Protein AF-A0A8I7BG91-F1 (afdb_monomer)

Radius of gyration: 18.69 Å; Cα contacts (8 Å, |Δi|>4): 349; chains: 1; bounding box: 56×49×50 Å

Structure (mmCIF, N/CA/C/O backbone):
data_AF-A0A8I7BG91-F1
#
_entry.id   AF-A0A8I7BG91-F1
#
loop_
_atom_site.group_PDB
_atom_site.id
_atom_site.type_symbol
_atom_site.label_atom_id
_atom_site.label_alt_id
_atom_site.label_comp_id
_atom_site.label_asym_id
_atom_site.label_entity_id
_atom_site.label_seq_id
_atom_site.pdbx_PDB_ins_code
_atom_site.Cartn_x
_atom_site.Cartn_y
_atom_site.Cartn_z
_atom_site.occupancy
_atom_site.B_iso_or_equiv
_atom_site.auth_seq_id
_atom_site.auth_comp_id
_atom_site.auth_asym_id
_atom_site.auth_atom_id
_atom_site.pdbx_PDB_model_num
ATOM 1 N N . MET A 1 1 ? -36.605 -5.701 -9.168 1.00 38.75 1 MET A N 1
ATOM 2 C CA . MET A 1 1 ? -35.149 -5.944 -9.057 1.00 38.75 1 MET A CA 1
ATOM 3 C C . MET A 1 1 ? -34.750 -5.498 -7.659 1.00 38.75 1 MET A C 1
ATOM 5 O O . MET A 1 1 ? -34.921 -4.325 -7.368 1.00 38.75 1 MET A O 1
ATOM 9 N N . VAL A 1 2 ? -34.392 -6.425 -6.766 1.00 32.16 2 VAL A N 1
ATOM 10 C CA . VAL A 1 2 ? -34.140 -6.125 -5.342 1.00 32.16 2 VAL A CA 1
ATOM 11 C C . VAL A 1 2 ? -32.703 -5.625 -5.183 1.00 32.16 2 VAL A C 1
ATOM 13 O O . VAL A 1 2 ? -31.775 -6.255 -5.687 1.00 32.16 2 VAL A O 1
ATOM 16 N N . GLN A 1 3 ? -32.531 -4.480 -4.527 1.00 40.53 3 GLN A N 1
ATOM 17 C CA . GLN A 1 3 ? -31.231 -3.919 -4.170 1.00 40.53 3 GLN A CA 1
ATOM 18 C C . GLN A 1 3 ? -30.783 -4.569 -2.854 1.00 40.53 3 GLN A C 1
ATOM 20 O O . GLN A 1 3 ? -31.359 -4.297 -1.806 1.00 40.53 3 GLN A O 1
ATOM 25 N N . CYS A 1 4 ? -29.802 -5.473 -2.909 1.00 44.78 4 CYS A N 1
ATOM 26 C CA . CYS A 1 4 ? -29.143 -5.987 -1.708 1.00 44.78 4 CYS A CA 1
ATOM 27 C C . CYS A 1 4 ? -27.967 -5.072 -1.364 1.00 44.78 4 CYS A C 1
ATOM 29 O O . CYS A 1 4 ? -27.027 -4.950 -2.151 1.00 44.78 4 CYS A O 1
ATOM 31 N N . GLU A 1 5 ? -28.013 -4.440 -0.196 1.00 52.94 5 GLU A N 1
ATOM 32 C CA . GLU A 1 5 ? -26.863 -3.737 0.366 1.00 52.94 5 GLU A CA 1
ATOM 33 C C . GLU A 1 5 ? -25.793 -4.759 0.770 1.00 52.94 5 GLU A C 1
ATOM 35 O O . GLU A 1 5 ? -26.039 -5.663 1.571 1.00 52.94 5 GLU A O 1
ATOM 40 N N . ALA A 1 6 ? -24.595 -4.644 0.197 1.00 53.66 6 ALA A N 1
ATOM 41 C CA . ALA A 1 6 ? -23.455 -5.439 0.628 1.00 53.66 6 ALA A CA 1
ATOM 42 C C . ALA A 1 6 ? -22.879 -4.822 1.908 1.00 53.66 6 ALA A C 1
ATOM 44 O O . ALA A 1 6 ? -22.398 -3.689 1.894 1.00 53.66 6 ALA A O 1
ATOM 45 N N . LYS A 1 7 ? -22.908 -5.568 3.017 1.00 58.38 7 LYS A N 1
ATOM 46 C CA . LYS A 1 7 ? -22.310 -5.138 4.284 1.00 58.38 7 LYS A CA 1
ATOM 47 C C . LYS A 1 7 ? -20.905 -5.723 4.413 1.00 58.38 7 LYS A C 1
ATOM 49 O O . LYS A 1 7 ? -20.745 -6.941 4.465 1.00 58.38 7 LYS A O 1
ATOM 54 N N . ILE A 1 8 ? -19.890 -4.862 4.472 1.00 63.00 8 ILE A N 1
ATOM 55 C CA . ILE A 1 8 ? -18.530 -5.283 4.824 1.00 63.00 8 ILE A CA 1
ATOM 56 C C . ILE A 1 8 ? -18.483 -5.522 6.335 1.00 63.00 8 ILE A C 1
ATOM 58 O O . ILE A 1 8 ? -18.975 -4.712 7.120 1.00 63.00 8 ILE A O 1
ATOM 62 N N . VAL A 1 9 ? -17.908 -6.653 6.738 1.00 67.50 9 VAL A N 1
ATOM 63 C CA . VAL A 1 9 ? -17.683 -7.005 8.141 1.00 67.50 9 VAL A CA 1
ATOM 64 C C . VAL A 1 9 ? -16.233 -7.440 8.289 1.00 67.50 9 VAL A C 1
ATOM 66 O O . VAL A 1 9 ? -15.717 -8.182 7.454 1.00 67.50 9 VAL A O 1
ATOM 69 N N . ALA A 1 10 ? -15.583 -6.985 9.354 1.00 72.06 10 ALA A N 1
ATOM 70 C CA . ALA A 1 10 ? -14.234 -7.394 9.706 1.00 72.06 10 ALA A CA 1
ATOM 71 C C . ALA A 1 10 ? -14.234 -8.065 11.078 1.00 72.06 10 ALA A C 1
ATOM 73 O O . ALA A 1 10 ? -14.903 -7.610 12.010 1.00 72.06 10 ALA A O 1
ATOM 74 N N . PHE A 1 11 ? -13.456 -9.136 11.193 1.00 79.44 11 PHE A N 1
ATOM 75 C CA . PHE A 1 11 ? -13.230 -9.856 12.438 1.00 79.44 11 PHE A CA 1
ATOM 76 C C . PHE A 1 11 ? -11.733 -9.928 12.694 1.00 79.44 11 PHE A C 1
ATOM 78 O O . PHE A 1 11 ? -10.964 -10.211 11.774 1.00 79.44 11 PHE A O 1
ATOM 85 N N . VAL A 1 12 ? -11.329 -9.706 13.942 1.00 75.06 12 VAL A N 1
ATOM 86 C CA . VAL A 1 12 ? -9.936 -9.869 14.358 1.00 75.06 12 VAL A CA 1
ATOM 87 C C . VAL A 1 12 ? -9.842 -10.927 15.438 1.00 75.06 12 VAL A C 1
ATOM 89 O O . VAL A 1 12 ? -10.625 -10.940 16.389 1.00 75.06 12 VAL A O 1
ATOM 92 N N . PHE A 1 13 ? -8.878 -11.825 15.276 1.00 78.31 13 PHE A N 1
ATOM 93 C CA . PHE A 1 13 ? -8.542 -12.823 16.273 1.00 78.31 13 PHE A CA 1
ATOM 94 C C . PHE A 1 13 ? -7.547 -12.239 17.275 1.00 78.31 13 PHE A C 1
ATOM 96 O O . PHE A 1 13 ? -6.489 -11.740 16.896 1.00 78.31 13 PHE A O 1
ATOM 103 N N . SER A 1 14 ? -7.878 -12.313 18.561 1.00 77.88 14 SER A N 1
ATOM 104 C CA . SER A 1 14 ? -6.980 -11.922 19.641 1.00 77.88 14 SER A CA 1
ATOM 105 C C . SER A 1 14 ? -6.334 -13.158 20.247 1.00 77.88 14 SER A C 1
ATOM 107 O O . SER A 1 14 ? -7.022 -14.031 20.771 1.00 77.88 14 SER A O 1
ATOM 109 N N . THR A 1 15 ? -5.005 -13.207 20.219 1.00 77.38 15 THR A N 1
ATOM 110 C CA . THR A 1 15 ? -4.219 -14.282 20.838 1.00 77.38 15 THR A CA 1
ATOM 111 C C . THR A 1 15 ? -4.270 -14.233 22.364 1.00 77.38 15 THR A C 1
ATOM 113 O O . THR A 1 15 ? -4.304 -15.283 22.994 1.00 77.38 15 THR A O 1
ATOM 116 N N . SER A 1 16 ? -4.342 -13.039 22.965 1.00 81.62 16 SER A N 1
ATOM 117 C CA . SER A 1 16 ? -4.426 -12.876 24.423 1.00 81.62 16 SER A CA 1
ATOM 118 C C . SER A 1 16 ? -5.755 -13.355 25.005 1.00 81.62 16 SER A C 1
ATOM 120 O O . SER A 1 16 ? -5.772 -13.895 26.106 1.00 81.62 16 SER A O 1
ATOM 122 N N . THR A 1 17 ? -6.863 -13.184 24.276 1.00 86.44 17 THR A N 1
ATOM 123 C CA . THR A 1 17 ? -8.190 -13.640 24.724 1.00 86.44 17 THR A CA 1
ATOM 124 C C . THR A 1 17 ? -8.639 -14.944 24.066 1.00 86.44 17 THR A C 1
ATOM 126 O O . THR A 1 17 ? -9.667 -15.486 24.454 1.00 86.44 17 THR A O 1
ATOM 129 N N . GLY A 1 18 ? -7.921 -15.436 23.051 1.00 88.00 18 GLY A N 1
ATOM 130 C CA . GLY A 1 18 ? -8.280 -16.631 22.278 1.00 88.00 18 GLY A CA 1
ATOM 131 C C . GLY A 1 18 ? -9.596 -16.511 21.499 1.00 88.00 18 GLY A C 1
ATOM 132 O O . GLY A 1 18 ? -10.228 -17.521 21.202 1.00 88.00 18 GLY A O 1
ATOM 133 N N . GLN A 1 19 ? -10.053 -15.291 21.204 1.00 88.31 19 GLN A N 1
ATOM 134 C CA . GLN A 1 19 ? -11.400 -15.036 20.682 1.00 88.31 19 GLN A CA 1
ATOM 135 C C . GLN A 1 19 ? -11.382 -14.150 19.439 1.00 88.31 19 GLN A C 1
ATOM 137 O O . GLN A 1 19 ? -10.566 -13.233 19.314 1.00 88.31 19 GLN A O 1
ATOM 142 N N . TRP A 1 20 ? -12.344 -14.401 18.550 1.00 85.19 20 TRP A N 1
ATOM 143 C CA . TRP A 1 20 ? -12.692 -13.499 17.458 1.00 85.19 20 TRP A CA 1
ATOM 144 C C . TRP A 1 20 ? -13.540 -12.348 17.987 1.00 85.19 20 TRP A C 1
ATOM 146 O O . TRP A 1 20 ? -14.516 -12.565 18.704 1.00 85.19 20 TRP A O 1
ATOM 156 N N . ARG A 1 21 ? -13.194 -11.122 17.604 1.00 81.38 21 ARG A N 1
ATOM 157 C CA . ARG A 1 21 ? -13.986 -9.925 17.889 1.00 81.38 21 ARG A CA 1
ATOM 158 C C . ARG A 1 21 ? -14.419 -9.290 16.579 1.00 81.38 21 ARG A C 1
ATOM 160 O O . ARG A 1 21 ? -13.599 -9.101 15.681 1.00 81.38 21 ARG A O 1
ATOM 167 N N . ALA A 1 22 ? -15.707 -8.978 16.471 1.00 78.62 22 ALA A N 1
ATOM 168 C CA . ALA A 1 22 ? -16.221 -8.181 15.367 1.00 78.62 22 ALA A CA 1
ATOM 169 C C . ALA A 1 22 ? -15.771 -6.728 15.546 1.00 78.62 22 ALA A C 1
ATOM 171 O O . ALA A 1 22 ? -15.879 -6.181 16.645 1.00 78.62 22 ALA A O 1
ATOM 172 N N . ILE A 1 23 ? -15.290 -6.101 14.474 1.00 68.94 23 ILE A N 1
ATOM 173 C CA . ILE A 1 23 ? -15.019 -4.664 14.485 1.00 68.94 23 ILE A CA 1
ATOM 174 C C . ILE A 1 23 ? -16.358 -3.931 14.281 1.00 68.94 23 ILE A C 1
ATOM 176 O O . ILE A 1 23 ? -17.104 -4.297 13.362 1.00 68.94 23 ILE A O 1
ATOM 180 N N . PRO A 1 24 ? -16.705 -2.942 15.133 1.00 62.72 24 PRO A N 1
ATOM 181 C CA . PRO A 1 24 ? -18.014 -2.293 15.122 1.00 62.72 24 PRO A CA 1
ATOM 182 C C . PRO A 1 24 ? -18.423 -1.794 13.738 1.00 62.72 24 PRO A C 1
ATOM 184 O O . PRO A 1 24 ? -17.647 -1.156 13.030 1.00 62.72 24 PRO A O 1
ATOM 187 N N . SER A 1 25 ? -19.671 -2.084 13.352 1.00 56.09 25 SER A N 1
ATOM 188 C CA . SER A 1 25 ? -20.124 -1.858 11.977 1.00 56.09 25 SER A CA 1
ATOM 189 C C . SER A 1 25 ? -20.634 -0.446 11.674 1.00 56.09 25 SER A C 1
ATOM 191 O O . SER A 1 25 ? -20.840 -0.129 10.505 1.00 56.09 25 SER A O 1
ATOM 193 N N . GLN A 1 26 ? -20.863 0.379 12.705 1.00 54.12 26 GLN A N 1
ATOM 194 C CA . GLN A 1 26 ? -21.547 1.671 12.569 1.00 54.12 26 GLN A CA 1
ATOM 195 C C . GLN A 1 26 ? -20.830 2.645 11.620 1.00 54.12 26 GLN A C 1
ATOM 197 O O . GLN A 1 26 ? -21.496 3.469 11.015 1.00 54.12 26 GLN A O 1
ATOM 202 N N . GLY A 1 27 ? -19.510 2.525 11.448 1.00 61.22 27 GLY A N 1
ATOM 203 C CA . GLY A 1 27 ? -18.731 3.435 10.609 1.00 61.22 27 GLY A CA 1
ATOM 204 C C . GLY A 1 27 ? -18.558 3.010 9.151 1.00 61.22 27 GLY A C 1
ATOM 205 O O . GLY A 1 27 ? -18.037 3.800 8.384 1.00 61.22 27 GLY A O 1
ATOM 206 N N . TRP A 1 28 ? -18.945 1.799 8.724 1.00 63.50 28 TRP A N 1
ATOM 207 C CA . TRP A 1 28 ? -18.600 1.328 7.368 1.00 63.50 28 TRP A CA 1
ATOM 208 C C . TRP A 1 28 ? -19.314 2.083 6.254 1.00 63.50 28 TRP A C 1
ATOM 210 O O . TRP A 1 28 ? -18.699 2.349 5.228 1.00 63.50 28 TRP A O 1
ATOM 220 N N . ALA A 1 29 ? -20.592 2.415 6.443 1.00 62.56 29 ALA A N 1
ATOM 221 C CA . ALA A 1 29 ? -21.340 3.185 5.454 1.00 62.56 29 ALA A CA 1
ATOM 222 C C . ALA A 1 29 ? -20.726 4.581 5.287 1.00 62.56 29 ALA A C 1
ATOM 224 O O . ALA A 1 29 ? -20.473 4.993 4.162 1.00 62.56 29 ALA A O 1
ATOM 225 N N . ASP A 1 30 ? -20.382 5.245 6.393 1.00 66.12 30 ASP A N 1
ATOM 226 C CA . ASP A 1 30 ? -19.739 6.564 6.387 1.00 66.12 30 ASP A CA 1
ATOM 227 C C . ASP A 1 30 ? -18.306 6.507 5.835 1.00 66.12 30 ASP A C 1
ATOM 229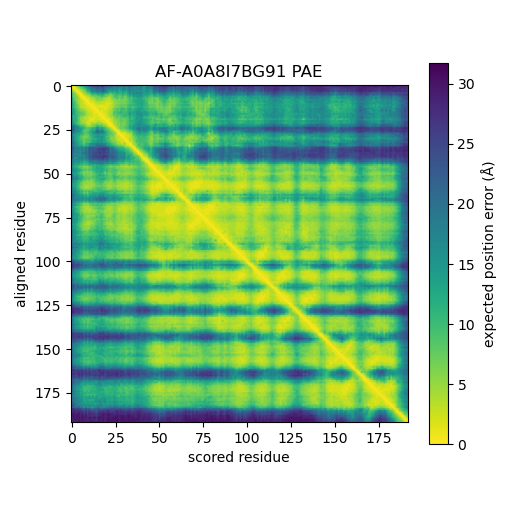 O O . ASP A 1 30 ? -17.897 7.344 5.033 1.00 66.12 30 ASP A O 1
ATOM 233 N N . LEU A 1 31 ? -17.547 5.474 6.208 1.00 67.88 31 LEU A N 1
ATOM 234 C CA . LEU A 1 31 ? -16.166 5.247 5.776 1.00 67.88 31 LEU A CA 1
ATOM 235 C C . LEU A 1 31 ? -16.094 4.929 4.274 1.00 67.88 31 LEU A C 1
ATOM 237 O O . LEU A 1 31 ? -15.129 5.298 3.604 1.00 67.88 31 LEU A O 1
ATOM 241 N N . LEU A 1 32 ? -17.139 4.299 3.730 1.00 68.75 32 LEU A N 1
ATOM 242 C CA . LEU A 1 32 ? -17.266 3.977 2.309 1.00 68.75 32 LEU A CA 1
ATOM 243 C C . LEU A 1 32 ? -18.114 4.985 1.521 1.00 68.75 32 LEU A C 1
ATOM 245 O O . LEU A 1 32 ? -18.157 4.881 0.298 1.00 68.75 32 LEU A O 1
ATOM 249 N N . ALA A 1 33 ? -18.731 5.981 2.167 1.00 63.81 33 ALA A N 1
ATOM 250 C CA . ALA A 1 33 ? -19.602 6.973 1.521 1.00 63.81 33 ALA A CA 1
ATOM 251 C C . ALA A 1 33 ? -18.888 7.766 0.413 1.00 63.81 33 ALA A C 1
ATOM 253 O O . ALA A 1 33 ? -19.523 8.320 -0.481 1.00 63.81 33 ALA A O 1
ATOM 254 N N . GLY A 1 34 ? -17.554 7.808 0.461 1.00 60.00 34 GLY A N 1
ATOM 255 C CA . GLY A 1 34 ? -16.711 8.441 -0.543 1.00 60.00 34 GLY A CA 1
ATOM 256 C C . GLY A 1 34 ? -16.198 7.523 -1.654 1.00 60.00 34 GLY A C 1
ATOM 257 O O . GLY A 1 34 ? -15.477 8.037 -2.510 1.00 60.00 34 GLY A O 1
ATOM 258 N N . PHE A 1 35 ? -16.502 6.221 -1.636 1.00 62.69 35 PHE A N 1
ATOM 259 C CA . PHE A 1 35 ? -16.218 5.334 -2.763 1.00 62.69 35 PHE A CA 1
ATOM 260 C C . PHE A 1 35 ? -17.303 5.529 -3.820 1.00 62.69 35 PHE A C 1
ATOM 262 O O . PHE A 1 35 ? -18.492 5.506 -3.507 1.00 62.69 35 PHE A O 1
ATOM 269 N N . VAL A 1 36 ? -16.913 5.776 -5.073 1.00 54.59 36 VAL A N 1
ATOM 270 C CA . VAL A 1 36 ? -17.861 6.127 -6.142 1.00 54.59 36 VAL A CA 1
ATOM 271 C C . VAL A 1 36 ? -18.770 4.939 -6.457 1.00 54.59 36 VAL A C 1
ATOM 273 O O . VAL A 1 36 ? -18.407 4.055 -7.228 1.00 54.59 36 VAL A O 1
ATOM 276 N N . ALA A 1 37 ? -19.954 4.941 -5.844 1.00 49.62 37 ALA A N 1
ATOM 277 C CA . ALA A 1 37 ? -21.276 5.200 -6.415 1.00 49.62 37 ALA A CA 1
ATOM 278 C C . ALA A 1 37 ? -21.653 4.704 -7.815 1.00 49.62 37 ALA A C 1
ATOM 280 O O . ALA A 1 37 ? -22.797 4.906 -8.215 1.00 49.62 37 ALA A O 1
ATOM 281 N N . SER A 1 38 ? -20.745 4.190 -8.6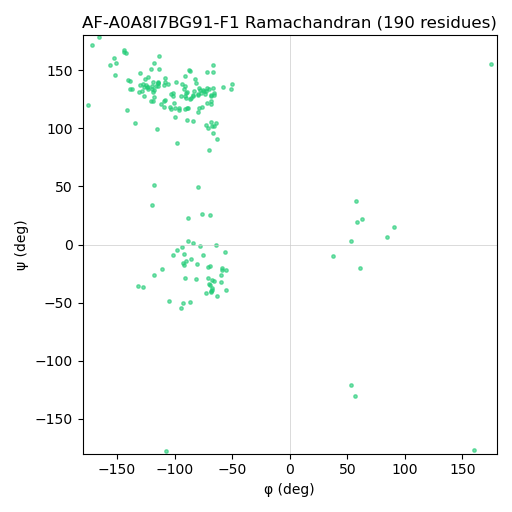35 1.00 46.38 38 SER A N 1
ATOM 282 C CA . SER A 1 38 ? -21.059 3.990 -10.040 1.00 46.38 38 SER A CA 1
ATOM 283 C C . SER A 1 38 ? -22.004 2.804 -10.178 1.00 46.38 38 SER A C 1
ATOM 285 O O . SER A 1 38 ? -21.733 1.711 -9.687 1.00 46.38 38 SER A O 1
ATOM 287 N N . SER A 1 39 ? -23.103 2.991 -10.903 1.00 44.59 39 SER A N 1
ATOM 288 C CA . SER A 1 39 ? -24.106 1.966 -11.229 1.00 44.59 39 SER A CA 1
ATOM 289 C C . SER A 1 39 ? -23.535 0.716 -11.935 1.00 44.59 39 SER A C 1
ATOM 291 O O . SER A 1 39 ? -24.239 -0.284 -12.103 1.00 44.59 39 SER A O 1
ATOM 293 N N . THR A 1 40 ? -22.245 0.733 -12.29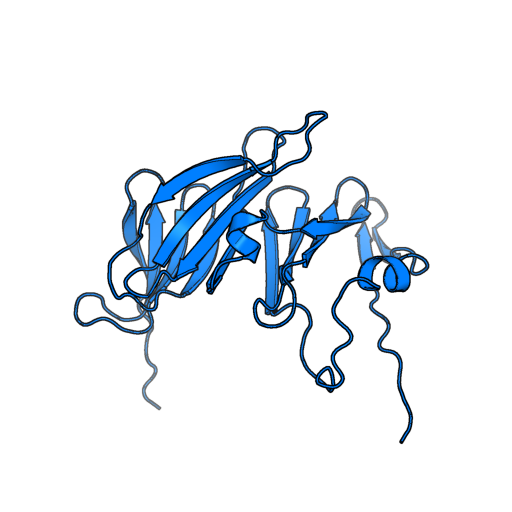4 1.00 47.28 40 THR A N 1
ATOM 294 C CA . THR A 1 40 ? -21.416 -0.410 -12.711 1.00 47.28 40 THR A CA 1
ATOM 295 C C . THR A 1 40 ? -20.911 -1.306 -11.571 1.00 47.28 40 THR A C 1
ATOM 297 O O . THR A 1 40 ? -20.291 -2.329 -11.853 1.00 47.28 40 THR A O 1
ATOM 300 N N . TRP A 1 41 ? -21.214 -1.011 -10.301 1.00 52.28 41 TRP A N 1
ATOM 301 C CA . TRP A 1 41 ? -20.794 -1.794 -9.125 1.00 52.28 41 TRP A CA 1
ATOM 302 C C . TRP A 1 41 ? -21.340 -3.220 -9.026 1.00 52.28 41 TRP A C 1
ATOM 304 O O . TRP A 1 41 ? -21.016 -3.936 -8.078 1.00 52.28 41 TRP A O 1
ATOM 314 N N . ARG A 1 42 ? -22.158 -3.666 -9.985 1.00 47.62 42 ARG A N 1
ATOM 315 C CA . ARG A 1 42 ? -22.728 -5.017 -9.990 1.00 47.62 42 ARG A CA 1
ATOM 316 C C . ARG A 1 42 ? -21.620 -6.072 -10.109 1.00 47.62 42 ARG A C 1
ATOM 318 O O . ARG A 1 42 ? -21.246 -6.475 -11.205 1.00 47.62 42 ARG A O 1
ATOM 325 N N . GLY A 1 43 ? -21.116 -6.526 -8.962 1.00 50.81 43 GLY A N 1
ATOM 326 C CA . GLY A 1 43 ? -20.290 -7.725 -8.821 1.00 50.81 43 GLY A CA 1
ATOM 327 C C . GLY A 1 43 ? -18.773 -7.550 -8.936 1.00 50.81 43 GLY A C 1
ATOM 328 O O . GLY A 1 43 ? -18.088 -8.555 -9.107 1.00 50.81 43 GLY A O 1
ATOM 329 N N . ARG A 1 44 ? -18.214 -6.332 -8.851 1.00 57.34 44 ARG A N 1
ATOM 330 C CA . ARG A 1 44 ? -16.748 -6.122 -8.899 1.00 57.34 44 ARG A CA 1
ATOM 331 C C . ARG A 1 44 ? -16.162 -5.788 -7.526 1.00 57.34 44 ARG A C 1
ATOM 333 O O . ARG A 1 44 ? -16.736 -5.006 -6.777 1.00 57.34 44 ARG A O 1
ATOM 340 N N . ALA A 1 45 ? -15.007 -6.380 -7.210 1.00 64.44 45 ALA A N 1
ATOM 341 C CA . ALA A 1 45 ? -14.312 -6.168 -5.942 1.00 64.44 45 ALA A CA 1
ATOM 342 C C . ALA A 1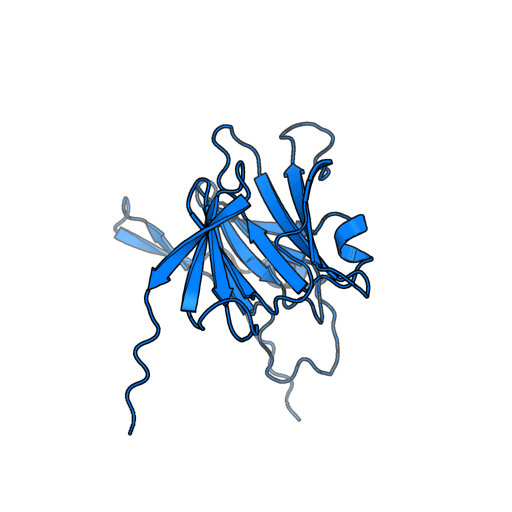 45 ? -13.755 -4.734 -5.839 1.00 64.44 45 ALA A C 1
ATOM 344 O O . ALA A 1 45 ? -13.033 -4.284 -6.732 1.00 64.44 45 ALA A O 1
ATOM 345 N N . LEU A 1 46 ? -14.071 -4.043 -4.733 1.00 70.88 46 LEU A N 1
ATOM 346 C CA . LEU A 1 46 ? -13.567 -2.696 -4.401 1.00 70.88 46 LEU A CA 1
ATOM 347 C C . LEU A 1 46 ? -12.037 -2.654 -4.301 1.00 70.88 46 LEU A C 1
ATOM 349 O O . LEU A 1 46 ? -11.401 -1.658 -4.640 1.00 70.88 46 LEU A O 1
ATOM 353 N N . PHE A 1 47 ? -11.461 -3.771 -3.866 1.00 78.00 47 PHE A N 1
ATOM 354 C CA . PHE A 1 47 ? -10.037 -3.934 -3.645 1.00 78.00 47 PHE A CA 1
ATOM 355 C C . PHE A 1 47 ? -9.550 -5.162 -4.409 1.00 78.00 47 PHE A C 1
ATOM 357 O O . PHE A 1 47 ? -10.203 -6.206 -4.378 1.00 78.00 47 PHE A O 1
ATOM 364 N N . TYR A 1 48 ? -8.414 -5.050 -5.099 1.00 77.56 48 TYR A N 1
ATOM 365 C CA . TYR A 1 48 ? -7.857 -6.168 -5.878 1.00 77.56 48 TYR A CA 1
ATOM 366 C C . TYR A 1 48 ? -6.895 -7.042 -5.066 1.00 77.56 48 TYR A C 1
ATOM 368 O O . TYR A 1 48 ? -6.541 -8.141 -5.488 1.00 77.56 48 TYR A O 1
ATOM 376 N N . GLY A 1 49 ? -6.446 -6.556 -3.909 1.00 80.31 49 GLY A N 1
ATOM 377 C CA . GLY A 1 49 ? -5.465 -7.242 -3.086 1.00 80.31 49 GLY A CA 1
ATOM 378 C C . GLY A 1 49 ? -5.284 -6.579 -1.730 1.00 80.31 49 GLY A C 1
ATOM 379 O O . GLY A 1 49 ? -5.799 -5.490 -1.472 1.00 80.31 49 GLY A O 1
ATOM 380 N N . ARG A 1 50 ? -4.536 -7.255 -0.860 1.00 86.44 50 ARG A N 1
ATOM 381 C CA . ARG A 1 50 ? -4.180 -6.775 0.475 1.00 86.44 50 ARG A CA 1
ATOM 382 C C . ARG A 1 50 ? -2.672 -6.853 0.653 1.00 86.44 50 ARG A C 1
ATOM 384 O O . ARG A 1 50 ? -2.068 -7.859 0.290 1.00 86.44 50 ARG A O 1
ATOM 391 N N . GLN A 1 51 ? -2.094 -5.826 1.255 1.00 86.88 51 GLN A N 1
ATOM 392 C CA . GLN A 1 51 ? -0.699 -5.790 1.677 1.00 86.88 51 GLN A CA 1
ATOM 393 C C . GLN A 1 51 ? -0.628 -5.567 3.188 1.00 86.88 51 GLN A C 1
ATOM 395 O O . GLN A 1 51 ? -1.531 -4.973 3.777 1.00 86.88 51 GLN A O 1
ATOM 400 N N . CYS A 1 52 ? 0.422 -6.081 3.816 1.00 85.00 52 CYS A N 1
ATOM 401 C CA . CYS A 1 52 ? 0.694 -5.897 5.236 1.00 85.00 52 CYS A CA 1
ATOM 402 C C . CYS A 1 52 ? 2.113 -5.365 5.395 1.00 85.00 52 CYS A C 1
ATOM 404 O O . CYS A 1 52 ? 3.048 -5.947 4.849 1.00 85.00 52 CYS A O 1
ATOM 406 N N . THR A 1 53 ? 2.258 -4.264 6.124 1.00 82.62 53 THR A N 1
ATOM 407 C CA . THR A 1 53 ? 3.564 -3.666 6.425 1.00 82.62 53 THR A CA 1
ATOM 408 C C . THR A 1 53 ? 3.541 -3.165 7.861 1.00 82.62 53 THR A C 1
ATOM 410 O O . THR A 1 53 ? 2.757 -2.264 8.179 1.00 82.62 53 THR A O 1
ATOM 413 N N . GLY A 1 54 ? 4.381 -3.750 8.718 1.00 82.56 54 GLY A N 1
ATOM 414 C CA . GLY A 1 54 ? 4.335 -3.505 10.162 1.00 82.56 54 GLY A CA 1
ATOM 415 C C . GLY A 1 54 ? 2.954 -3.826 10.742 1.00 82.56 54 GLY A C 1
ATOM 416 O O . GLY A 1 54 ? 2.373 -4.864 10.427 1.00 82.56 54 GLY A O 1
ATOM 417 N N . ASP A 1 55 ? 2.406 -2.897 11.522 1.00 83.69 55 ASP A N 1
ATOM 418 C CA . ASP A 1 55 ? 1.114 -3.037 12.211 1.00 83.69 55 ASP A CA 1
ATOM 419 C C . ASP A 1 55 ? -0.098 -2.576 11.385 1.00 83.69 55 ASP A C 1
ATOM 421 O O . ASP A 1 55 ? -1.141 -2.202 11.924 1.00 83.69 55 ASP A O 1
ATOM 425 N N . TYR A 1 56 ? 0.034 -2.544 10.059 1.00 86.19 56 TYR A N 1
ATOM 426 C CA . TYR A 1 56 ? -1.017 -2.044 9.182 1.00 86.19 56 TYR A CA 1
ATOM 427 C C . TYR A 1 56 ? -1.348 -3.033 8.069 1.00 86.19 56 TYR A C 1
ATOM 429 O O . TYR A 1 56 ? -0.464 -3.506 7.345 1.00 86.19 56 TYR A O 1
ATOM 437 N N . PHE A 1 57 ? -2.645 -3.282 7.878 1.00 88.12 57 PHE A N 1
ATOM 438 C CA . PHE A 1 57 ? -3.170 -3.928 6.676 1.00 88.12 57 PHE A CA 1
ATOM 439 C C . PHE A 1 57 ? -3.762 -2.887 5.738 1.00 88.12 57 PHE A C 1
ATOM 441 O O . PHE A 1 57 ? -4.603 -2.091 6.142 1.00 88.12 57 PHE A O 1
ATOM 448 N N . TYR A 1 58 ? -3.376 -2.949 4.470 1.00 88.00 58 TYR A N 1
ATOM 449 C CA . TYR A 1 58 ? -3.857 -2.058 3.427 1.00 88.00 58 TYR A CA 1
ATOM 450 C C . TYR A 1 58 ? -4.566 -2.870 2.358 1.00 88.00 58 TYR A C 1
ATOM 452 O O . TYR A 1 58 ? -3.976 -3.770 1.755 1.00 88.00 58 TYR A O 1
ATOM 460 N N . TRP A 1 59 ? -5.818 -2.538 2.085 1.00 87.44 59 TRP A N 1
ATOM 461 C CA . TRP A 1 59 ? -6.536 -3.061 0.934 1.00 87.44 59 TRP A CA 1
ATOM 462 C C . TRP A 1 59 ? -6.334 -2.106 -0.235 1.00 87.44 59 TRP A C 1
ATOM 464 O O . TRP A 1 59 ? -6.702 -0.931 -0.178 1.00 87.44 59 TRP A O 1
ATOM 474 N N . MET A 1 60 ? -5.690 -2.622 -1.280 1.00 84.62 60 MET A N 1
ATOM 475 C CA . MET A 1 60 ? -5.287 -1.836 -2.437 1.00 84.62 60 MET A CA 1
ATOM 476 C C . MET A 1 60 ? -6.499 -1.510 -3.302 1.00 84.62 60 MET A C 1
ATOM 478 O O . MET A 1 60 ? -7.280 -2.419 -3.612 1.00 84.62 60 MET A O 1
ATOM 482 N N . PRO A 1 61 ? -6.658 -0.242 -3.711 1.00 77.94 61 PRO A N 1
ATOM 483 C CA . PRO A 1 61 ? -7.845 0.183 -4.412 1.00 77.94 61 PRO A CA 1
ATOM 484 C C . PRO A 1 61 ? -7.831 -0.388 -5.815 1.00 77.94 61 PRO A C 1
ATOM 486 O O . PRO A 1 61 ? -6.777 -0.530 -6.438 1.00 77.94 61 PRO A O 1
ATOM 489 N N . ASN A 1 62 ? -9.009 -0.670 -6.352 1.00 74.44 62 ASN A N 1
ATOM 490 C CA . ASN A 1 62 ? -9.110 -0.886 -7.779 1.00 74.44 62 ASN A CA 1
ATOM 491 C C . ASN A 1 62 ? -8.925 0.456 -8.509 1.00 74.44 62 ASN A C 1
ATOM 493 O O . ASN A 1 62 ? -9.852 1.262 -8.587 1.00 74.44 62 ASN A O 1
ATOM 497 N N . ILE A 1 63 ? -7.712 0.666 -9.033 1.00 68.75 63 ILE A N 1
ATOM 498 C CA . ILE A 1 63 ? -7.208 1.935 -9.590 1.00 68.75 63 ILE A CA 1
ATOM 499 C C . ILE A 1 63 ? -8.113 2.506 -10.703 1.00 68.75 63 ILE A C 1
ATOM 501 O O . ILE A 1 63 ? -8.106 3.706 -10.956 1.00 68.75 63 ILE A O 1
ATOM 505 N N . GLN A 1 64 ? -8.935 1.666 -11.341 1.00 64.38 64 GLN A N 1
ATOM 506 C CA . GLN A 1 64 ? -9.902 2.080 -12.365 1.00 64.38 64 GLN A CA 1
ATOM 507 C C . GLN A 1 64 ? -11.103 2.875 -11.824 1.00 64.38 64 GLN A C 1
ATOM 509 O O . GLN A 1 64 ? -11.790 3.517 -12.614 1.00 64.38 64 GLN A O 1
ATOM 514 N N . TYR A 1 65 ? -11.397 2.800 -10.523 1.00 62.44 65 TYR A N 1
ATOM 515 C CA . TYR A 1 65 ? -12.659 3.304 -9.960 1.00 62.44 65 TYR A CA 1
ATOM 516 C C . TYR A 1 65 ? -12.456 4.255 -8.784 1.00 62.44 65 TYR A C 1
ATOM 518 O O . TYR A 1 65 ? -13.213 5.212 -8.643 1.00 62.44 65 TYR A O 1
ATOM 526 N N . ASP A 1 66 ? -11.457 3.995 -7.941 1.00 67.62 66 ASP A N 1
ATOM 527 C CA . ASP A 1 66 ? -11.142 4.848 -6.802 1.00 67.62 66 ASP A CA 1
ATOM 528 C C . ASP A 1 66 ? -9.647 4.775 -6.471 1.00 67.62 66 ASP A C 1
ATOM 530 O O . ASP A 1 66 ? -8.960 3.808 -6.791 1.00 67.62 66 ASP A O 1
ATOM 534 N N . MET A 1 67 ? -9.139 5.811 -5.817 1.00 77.44 67 MET A N 1
ATOM 535 C CA . MET A 1 67 ? -7.754 5.944 -5.367 1.00 77.44 67 MET A CA 1
ATOM 536 C C . MET A 1 67 ? -7.699 6.100 -3.841 1.00 77.44 67 MET A C 1
ATOM 538 O O . MET A 1 67 ? -6.852 6.812 -3.292 1.00 77.44 67 MET A O 1
ATOM 542 N N . LYS A 1 68 ? -8.635 5.429 -3.164 1.00 81.62 68 LYS A N 1
ATOM 543 C CA . LYS A 1 68 ? -8.773 5.352 -1.709 1.00 81.62 68 LYS A CA 1
ATOM 544 C C . LYS A 1 68 ? -8.466 3.945 -1.219 1.00 81.62 68 LYS A C 1
ATOM 546 O O . LYS A 1 68 ? -9.119 2.980 -1.601 1.00 81.62 68 LYS A O 1
ATOM 551 N N . MET A 1 69 ? -7.479 3.829 -0.347 1.00 85.00 69 MET A N 1
ATOM 552 C CA . MET A 1 69 ? -7.119 2.588 0.330 1.00 85.00 69 MET A CA 1
ATOM 553 C C . MET A 1 69 ? -7.871 2.471 1.645 1.00 85.00 69 MET A C 1
ATOM 555 O O . MET A 1 69 ? -7.919 3.427 2.420 1.00 85.00 69 MET A O 1
ATOM 559 N N . LEU A 1 70 ? -8.387 1.280 1.929 1.00 85.75 70 LEU A N 1
ATOM 560 C CA . LEU A 1 70 ? -8.822 0.936 3.277 1.00 85.75 70 LEU A CA 1
ATOM 561 C C . LEU A 1 70 ? -7.604 0.479 4.080 1.00 85.75 70 LEU A C 1
ATOM 563 O O . LEU A 1 70 ? -6.830 -0.355 3.607 1.00 85.75 70 LEU A O 1
ATOM 567 N N . VAL A 1 71 ? -7.448 1.016 5.285 1.00 87.00 71 VAL A N 1
ATOM 568 C CA . VAL A 1 71 ? -6.337 0.709 6.187 1.00 87.00 71 VAL A CA 1
ATOM 569 C C . VAL A 1 71 ? -6.888 0.213 7.513 1.00 87.00 71 VAL A C 1
ATOM 571 O O . VAL A 1 71 ? -7.796 0.829 8.060 1.00 87.00 71 VAL A O 1
ATOM 574 N N . LEU A 1 72 ? -6.333 -0.878 8.031 1.00 85.81 72 LEU A N 1
ATOM 575 C CA . LEU A 1 72 ? -6.541 -1.344 9.400 1.00 85.81 72 LEU A CA 1
ATOM 576 C C . LEU A 1 72 ? -5.253 -1.130 10.184 1.00 85.81 72 LEU A C 1
ATOM 578 O O . LEU A 1 72 ? -4.237 -1.737 9.848 1.00 85.81 72 LEU A O 1
ATOM 582 N N . ASP A 1 73 ? -5.325 -0.307 11.222 1.00 85.19 73 ASP A N 1
ATOM 583 C CA . ASP A 1 73 ? -4.315 -0.225 12.276 1.00 85.19 73 ASP A CA 1
ATOM 584 C C . ASP A 1 73 ? -4.554 -1.385 13.249 1.00 85.19 73 ASP A C 1
ATOM 586 O O . ASP A 1 73 ? -5.598 -1.450 13.903 1.00 85.19 73 ASP A O 1
ATOM 590 N N . THR A 1 74 ? -3.617 -2.330 13.333 1.00 82.25 74 THR A N 1
ATOM 591 C CA . THR A 1 74 ? -3.762 -3.510 14.195 1.00 82.25 74 THR A CA 1
ATOM 592 C C . THR A 1 74 ? -3.424 -3.241 15.654 1.00 82.25 74 THR A C 1
ATOM 594 O O . THR A 1 74 ? -3.816 -4.034 16.507 1.00 82.25 74 THR A O 1
ATOM 597 N N . LEU A 1 75 ? -2.725 -2.143 15.966 1.00 82.38 75 LEU A N 1
ATOM 598 C CA . LEU A 1 75 ? -2.471 -1.738 17.351 1.00 82.38 75 LEU A CA 1
ATOM 599 C C . LEU A 1 75 ? -3.749 -1.187 17.979 1.00 82.38 75 LEU A C 1
ATOM 601 O O . LEU A 1 75 ? -4.068 -1.505 19.124 1.00 82.38 75 LEU A O 1
ATOM 605 N N . ARG A 1 76 ? -4.493 -0.380 17.216 1.00 81.62 76 ARG A N 1
ATOM 606 C CA . ARG A 1 76 ? -5.752 0.237 17.659 1.00 81.62 76 ARG A CA 1
ATOM 607 C C . ARG A 1 76 ? -6.990 -0.587 17.322 1.00 81.62 76 ARG A C 1
ATOM 609 O O . ARG A 1 76 ? -8.033 -0.386 17.933 1.00 81.62 76 ARG A O 1
ATOM 616 N N . MET A 1 77 ? -6.869 -1.536 16.393 1.00 79.81 77 MET A N 1
ATOM 617 C CA . MET A 1 77 ? -7.990 -2.269 15.790 1.00 79.81 77 MET A CA 1
ATOM 618 C C . MET A 1 77 ? -9.006 -1.336 15.116 1.00 79.81 77 MET A C 1
ATOM 620 O O . MET A 1 77 ? -10.214 -1.573 15.157 1.00 79.81 77 MET A O 1
ATOM 624 N N . GLU A 1 78 ? -8.506 -0.272 14.487 1.00 81.31 78 GLU A N 1
ATOM 625 C CA . GLU A 1 78 ? -9.310 0.787 13.878 1.00 81.31 78 GLU A CA 1
ATOM 626 C C . GLU A 1 78 ? -9.129 0.815 12.361 1.00 81.31 78 GLU A C 1
ATOM 628 O O . GLU A 1 78 ? -8.018 0.687 11.840 1.00 81.31 78 GLU A O 1
ATOM 633 N N . PHE A 1 79 ? -10.237 1.018 11.646 1.00 82.06 79 PHE A N 1
ATOM 634 C CA . PHE A 1 79 ? -10.204 1.264 10.211 1.00 82.06 79 PHE A CA 1
ATOM 635 C C . PHE A 1 79 ? -10.110 2.752 9.905 1.00 82.06 79 PHE A C 1
ATOM 637 O O . PHE A 1 79 ? -10.728 3.587 10.560 1.00 82.06 79 PHE A O 1
ATOM 644 N N . SER A 1 80 ? -9.388 3.067 8.839 1.00 81.44 80 SER A N 1
ATOM 645 C CA . SER A 1 80 ? -9.314 4.405 8.268 1.00 81.44 80 SER A CA 1
ATOM 646 C C . SER A 1 80 ? -9.221 4.334 6.746 1.00 81.44 80 SER A C 1
ATOM 648 O O . SER A 1 80 ? -8.964 3.275 6.167 1.00 81.44 80 SER A O 1
ATOM 650 N N . ILE A 1 81 ? -9.438 5.474 6.091 1.00 82.81 81 ILE A N 1
ATOM 651 C CA . ILE A 1 81 ? -9.179 5.637 4.662 1.00 82.81 81 ILE A CA 1
ATOM 652 C C . ILE A 1 81 ? -7.883 6.413 4.473 1.00 82.81 81 ILE A C 1
ATOM 654 O O . ILE A 1 81 ? -7.698 7.492 5.035 1.00 82.81 81 ILE A O 1
ATOM 658 N N . ALA A 1 82 ? -6.998 5.867 3.646 1.00 83.00 82 ALA A N 1
ATOM 659 C CA . ALA A 1 82 ? -5.817 6.557 3.163 1.00 83.00 82 ALA A CA 1
ATOM 660 C C . ALA A 1 82 ? -6.002 6.905 1.687 1.00 83.00 82 ALA A C 1
ATOM 662 O O . ALA A 1 82 ? -6.244 6.038 0.851 1.00 83.00 82 ALA A O 1
ATOM 663 N N . GLU A 1 83 ? -5.859 8.181 1.356 1.00 83.88 83 GLU A N 1
ATOM 664 C CA . GLU A 1 83 ? -5.853 8.621 -0.036 1.00 83.88 83 GLU A CA 1
ATOM 665 C C . GLU A 1 83 ? -4.445 8.552 -0.618 1.00 83.88 83 GLU A C 1
ATOM 667 O O . GLU A 1 83 ? -3.446 8.735 0.091 1.00 83.88 83 GLU A O 1
ATOM 672 N N . LEU A 1 84 ? -4.365 8.321 -1.927 1.00 81.19 84 LEU A N 1
ATOM 673 C CA . LEU A 1 84 ? -3.119 8.488 -2.657 1.00 81.19 84 LEU A CA 1
ATOM 674 C C . LEU A 1 84 ? -2.687 9.968 -2.698 1.00 81.19 84 LEU A C 1
ATOM 676 O O . LEU A 1 84 ? -3.534 10.865 -2.667 1.00 81.19 84 LEU A O 1
ATOM 680 N N . PRO A 1 85 ? -1.377 10.242 -2.839 1.00 83.62 85 PRO A N 1
ATOM 681 C CA . PRO A 1 85 ? -0.870 11.571 -3.135 1.00 83.62 85 PRO A CA 1
ATOM 682 C C . PRO A 1 85 ? -1.605 12.198 -4.323 1.00 83.62 85 PRO A C 1
ATOM 684 O O . PRO A 1 85 ? -1.838 11.532 -5.332 1.00 83.62 85 PRO A O 1
ATOM 687 N N . ALA A 1 86 ? -1.934 13.489 -4.232 1.00 80.81 86 ALA A N 1
ATOM 688 C CA . ALA A 1 86 ? -2.748 14.175 -5.239 1.00 80.81 86 ALA A CA 1
ATOM 689 C C . ALA A 1 86 ? -2.173 14.055 -6.665 1.00 80.81 86 ALA A C 1
ATOM 691 O O . ALA A 1 86 ? -2.911 13.825 -7.617 1.00 80.81 86 ALA A O 1
ATOM 692 N N . GLU A 1 87 ? -0.850 14.129 -6.815 1.00 78.62 87 GLU A N 1
ATOM 693 C CA . GLU A 1 87 ? -0.188 14.003 -8.121 1.00 78.62 87 GLU A CA 1
ATOM 694 C C . GLU A 1 87 ? -0.314 12.588 -8.706 1.00 78.62 87 GLU A C 1
ATOM 696 O O . GLU A 1 87 ? -0.534 12.426 -9.907 1.00 78.62 87 GLU A O 1
ATOM 701 N N . ALA A 1 88 ? -0.242 11.561 -7.854 1.00 77.69 88 ALA A N 1
ATOM 702 C CA . ALA A 1 88 ? -0.487 10.182 -8.263 1.00 77.69 88 ALA A CA 1
ATOM 703 C C . ALA A 1 88 ? -1.948 9.969 -8.681 1.00 77.69 88 ALA A C 1
ATOM 705 O O . ALA A 1 88 ? -2.214 9.170 -9.577 1.00 77.69 88 ALA A O 1
ATOM 706 N N . ARG A 1 89 ? -2.882 10.713 -8.072 1.00 76.25 89 ARG A N 1
ATOM 707 C CA . ARG A 1 89 ? -4.306 10.630 -8.408 1.00 76.25 89 ARG A CA 1
ATOM 708 C C . ARG A 1 89 ? -4.661 11.229 -9.767 1.00 76.25 89 ARG A C 1
ATOM 710 O O . ARG A 1 89 ? -5.599 10.781 -10.414 1.00 76.25 89 ARG A O 1
ATOM 717 N N . ASN A 1 90 ? -3.897 12.222 -10.205 1.00 72.75 90 ASN A N 1
ATOM 718 C CA . ASN A 1 90 ? -4.108 12.899 -11.485 1.00 72.75 90 ASN A CA 1
ATOM 719 C C . ASN A 1 90 ? -3.380 12.214 -12.656 1.00 72.75 90 ASN A C 1
ATOM 721 O O . ASN A 1 90 ? -3.414 12.717 -13.776 1.00 72.75 90 ASN A O 1
ATOM 725 N N . SER A 1 91 ? -2.710 11.089 -12.400 1.00 72.19 91 SER A N 1
ATOM 726 C CA . SER A 1 91 ? -1.908 10.350 -13.378 1.00 72.19 91 SER A CA 1
ATOM 727 C C . SER A 1 91 ? -2.532 8.985 -13.686 1.00 72.19 91 SER A C 1
ATOM 729 O O . SER A 1 91 ? -3.316 8.459 -12.896 1.00 72.19 91 SER A O 1
ATOM 731 N N . LEU A 1 92 ? -2.140 8.362 -14.806 1.00 76.19 92 LEU A N 1
ATOM 732 C CA . LEU A 1 92 ? -2.478 6.964 -15.108 1.00 76.19 92 LEU A CA 1
ATOM 733 C C . LEU A 1 92 ? -1.706 6.029 -14.167 1.00 76.19 92 LEU A C 1
ATOM 735 O O . LEU A 1 92 ? -0.642 5.505 -14.503 1.00 76.19 92 LEU A O 1
ATOM 739 N N . CYS A 1 93 ? -2.221 5.868 -12.950 1.00 72.94 93 CYS A N 1
ATOM 740 C CA . CYS A 1 93 ? -1.679 4.948 -11.965 1.00 72.94 93 CYS A CA 1
ATOM 741 C C . CYS A 1 93 ? -1.849 3.503 -12.461 1.00 72.94 93 CYS A C 1
ATOM 743 O O . CYS A 1 93 ? -2.924 3.103 -12.905 1.00 72.94 93 CYS A O 1
ATOM 745 N N . VAL A 1 94 ? -0.769 2.727 -12.406 1.00 76.50 94 VAL A N 1
ATOM 746 C CA . VAL A 1 94 ? -0.727 1.334 -12.882 1.00 76.50 94 VAL A CA 1
ATOM 747 C C . VAL A 1 94 ? -0.429 0.345 -11.761 1.00 76.50 94 VAL A C 1
ATOM 749 O O . VAL A 1 94 ? -0.845 -0.808 -11.841 1.00 76.50 94 VAL A O 1
ATOM 752 N N . CYS A 1 95 ? 0.250 0.777 -10.695 1.00 79.75 95 CYS A N 1
ATOM 753 C CA . CYS A 1 95 ? 0.507 -0.066 -9.533 1.00 79.75 95 CYS A CA 1
ATOM 754 C C . CYS A 1 95 ? 0.755 0.745 -8.257 1.00 79.75 95 CYS A C 1
ATOM 756 O O . CYS A 1 95 ? 1.191 1.897 -8.302 1.00 79.75 95 CYS A O 1
ATOM 758 N N . ILE A 1 96 ? 0.474 0.116 -7.113 1.00 86.06 96 ILE A N 1
ATOM 759 C CA . ILE A 1 96 ? 0.664 0.680 -5.774 1.00 86.06 96 ILE A CA 1
ATOM 760 C C . ILE A 1 96 ? 1.226 -0.422 -4.876 1.00 86.06 96 ILE A C 1
ATOM 762 O O . ILE A 1 96 ? 0.718 -1.544 -4.876 1.00 86.06 96 ILE A O 1
ATOM 766 N N . THR A 1 97 ? 2.255 -0.109 -4.093 1.00 88.44 97 THR A N 1
ATOM 767 C CA . THR A 1 97 ? 2.702 -0.973 -2.998 1.00 88.44 97 THR A CA 1
ATOM 768 C C . THR A 1 97 ? 3.097 -0.150 -1.784 1.00 88.44 97 THR A C 1
ATOM 770 O O . THR A 1 97 ? 3.716 0.907 -1.905 1.00 88.44 97 THR A O 1
ATOM 773 N N . MET A 1 98 ? 2.759 -0.653 -0.607 1.00 89.19 98 MET A N 1
ATOM 774 C CA . MET A 1 98 ? 3.230 -0.125 0.664 1.00 89.19 98 MET A CA 1
ATOM 775 C C . MET A 1 98 ? 4.623 -0.666 0.933 1.00 89.19 98 MET A C 1
ATOM 777 O O . MET A 1 98 ? 4.876 -1.834 0.657 1.00 89.19 98 MET A O 1
ATOM 781 N N . LEU A 1 99 ? 5.503 0.190 1.442 1.00 87.56 99 LEU A N 1
ATOM 782 C CA . LEU A 1 99 ? 6.878 -0.138 1.789 1.00 87.56 99 LEU A CA 1
ATOM 783 C C . LEU A 1 99 ? 7.024 -0.167 3.309 1.00 87.56 99 LEU A C 1
ATOM 785 O O . LEU A 1 99 ? 6.445 0.663 4.013 1.00 87.56 99 LEU A O 1
ATOM 789 N N . GLU A 1 100 ? 7.842 -1.089 3.807 1.00 81.50 100 GLU A N 1
ATOM 790 C CA . GLU A 1 100 ? 8.235 -1.090 5.213 1.00 81.50 100 GLU A CA 1
ATOM 791 C C . GLU A 1 100 ? 9.092 0.146 5.525 1.00 81.50 100 GLU A C 1
ATOM 793 O O . GLU A 1 100 ? 10.017 0.503 4.787 1.00 81.50 100 GLU A O 1
ATOM 798 N N . THR A 1 101 ? 8.785 0.801 6.643 1.00 73.88 101 THR A N 1
ATOM 799 C CA . THR A 1 101 ? 9.555 1.932 7.167 1.00 73.88 101 THR A CA 1
ATOM 800 C C . THR A 1 101 ? 10.106 1.542 8.529 1.00 73.88 101 THR A C 1
ATOM 802 O O . THR A 1 101 ? 9.361 1.035 9.363 1.00 73.88 101 THR A O 1
ATOM 805 N N . GLY A 1 102 ? 11.396 1.799 8.768 1.00 65.88 102 GLY A N 1
ATOM 806 C CA . GLY A 1 102 ? 12.023 1.520 10.066 1.00 65.88 102 GLY A CA 1
ATOM 807 C C . GLY A 1 102 ? 11.498 2.409 11.201 1.00 65.88 102 GLY A C 1
ATOM 808 O O . GLY A 1 102 ? 11.268 1.922 12.300 1.00 65.88 102 GLY A O 1
ATOM 809 N N . GLU A 1 103 ? 11.253 3.696 10.934 1.00 61.72 103 GLU A N 1
ATOM 810 C CA . GLU A 1 103 ? 10.755 4.662 11.923 1.00 61.72 103 GLU A CA 1
ATOM 811 C C . GLU A 1 103 ? 9.359 5.168 11.547 1.00 61.72 103 GLU A C 1
ATOM 813 O O . GLU A 1 103 ? 9.236 6.046 10.697 1.00 61.72 103 GLU A O 1
ATOM 818 N N . GLY A 1 104 ? 8.316 4.607 12.170 1.00 60.31 104 GLY A N 1
ATOM 819 C CA . GLY A 1 104 ? 7.008 5.234 12.452 1.00 60.31 104 GLY A CA 1
ATOM 820 C C . GLY A 1 104 ? 6.198 5.892 11.319 1.00 60.31 104 GLY A C 1
ATOM 821 O O . GLY A 1 104 ? 5.153 6.475 11.594 1.00 60.31 104 GLY A O 1
ATOM 822 N N . GLY A 1 105 ? 6.653 5.840 10.069 1.00 72.44 105 GLY A N 1
ATOM 823 C CA . GLY A 1 105 ? 6.067 6.540 8.930 1.00 72.44 105 GLY A CA 1
ATOM 824 C C . GLY A 1 105 ? 5.557 5.585 7.861 1.00 72.44 105 GLY A C 1
ATOM 825 O O . GLY A 1 105 ? 6.025 4.458 7.718 1.00 72.44 105 GLY A O 1
ATOM 826 N N . HIS A 1 106 ? 4.614 6.046 7.049 1.00 80.75 106 HIS A N 1
ATOM 827 C CA . HIS A 1 106 ? 4.123 5.264 5.916 1.00 80.75 106 HIS A CA 1
ATOM 828 C C . HIS A 1 10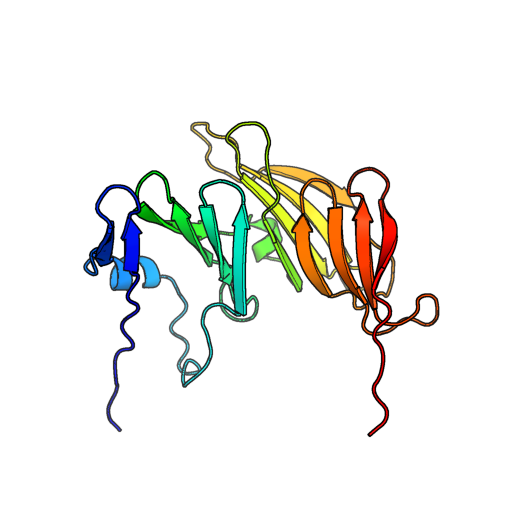6 ? 4.949 5.606 4.682 1.00 80.75 106 HIS A C 1
ATOM 830 O O . HIS A 1 106 ? 5.077 6.782 4.331 1.00 80.75 106 HIS A O 1
ATOM 836 N N . ARG A 1 107 ? 5.490 4.592 4.006 1.00 87.88 107 ARG A N 1
ATOM 837 C CA . ARG A 1 107 ? 6.104 4.752 2.688 1.00 87.88 107 ARG A CA 1
ATOM 838 C C . ARG A 1 107 ? 5.290 3.990 1.659 1.00 87.88 107 ARG A C 1
ATOM 840 O O . ARG A 1 107 ? 4.811 2.892 1.919 1.00 87.88 107 ARG A O 1
ATOM 847 N N . MET A 1 108 ? 5.107 4.591 0.497 1.00 89.25 108 MET A N 1
ATOM 848 C CA . MET A 1 108 ? 4.321 4.022 -0.586 1.00 89.25 108 MET A CA 1
ATOM 849 C C . MET A 1 108 ? 5.048 4.236 -1.897 1.00 89.25 108 MET A C 1
ATOM 851 O O . MET A 1 108 ? 5.497 5.339 -2.189 1.00 89.25 108 MET A O 1
ATOM 855 N N . LEU A 1 109 ? 5.126 3.196 -2.709 1.00 88.81 109 LEU A N 1
ATOM 856 C CA . LEU A 1 109 ? 5.586 3.290 -4.078 1.00 88.81 109 LEU A CA 1
ATOM 857 C C . LEU A 1 109 ? 4.380 3.267 -5.012 1.00 88.81 109 LEU A C 1
ATOM 859 O O . LEU A 1 109 ? 3.548 2.361 -4.946 1.00 88.81 109 LEU A O 1
ATOM 863 N N . VAL A 1 110 ? 4.308 4.258 -5.895 1.00 87.31 110 VAL A N 1
ATOM 864 C CA . VAL A 1 110 ? 3.283 4.348 -6.936 1.00 87.31 110 VAL A CA 1
ATOM 865 C C . VAL A 1 110 ? 3.952 4.311 -8.300 1.00 87.31 110 VAL A C 1
ATOM 867 O O . VAL A 1 110 ? 4.852 5.107 -8.566 1.00 87.31 110 VAL A O 1
ATOM 870 N N . GLY A 1 111 ? 3.504 3.394 -9.156 1.00 83.94 111 GLY A N 1
ATOM 871 C CA . GLY A 1 111 ? 3.834 3.382 -10.575 1.00 83.94 111 GLY A CA 1
ATOM 872 C C . GLY A 1 111 ? 2.808 4.183 -11.368 1.00 83.94 111 GLY A C 1
ATOM 873 O O . GLY A 1 111 ? 1.607 3.913 -11.283 1.00 83.94 111 GLY A O 1
ATOM 874 N N . THR A 1 112 ? 3.275 5.150 -12.148 1.00 80.00 112 THR A N 1
ATOM 875 C CA . THR A 1 112 ? 2.460 5.958 -13.062 1.00 80.00 112 THR A CA 1
ATOM 876 C C . THR A 1 112 ? 3.012 5.855 -14.473 1.00 80.00 112 THR A C 1
ATOM 878 O O . THR A 1 112 ? 4.223 5.960 -14.666 1.00 80.00 112 THR A O 1
ATOM 881 N N . TYR A 1 113 ? 2.133 5.676 -15.452 1.00 74.50 113 TYR A N 1
ATOM 882 C CA . TYR A 1 113 ? 2.508 5.610 -16.859 1.00 74.50 113 TYR A CA 1
ATOM 883 C C . TYR A 1 113 ? 2.495 6.999 -17.507 1.00 74.50 113 TYR A C 1
ATOM 885 O O . TYR A 1 113 ? 1.503 7.719 -17.377 1.00 74.50 113 TYR A O 1
ATOM 893 N N . ASP A 1 114 ? 3.557 7.360 -18.232 1.00 68.50 114 ASP A N 1
ATOM 894 C CA . ASP A 1 114 ? 3.672 8.638 -18.946 1.00 68.50 114 ASP A CA 1
ATOM 895 C C . ASP A 1 114 ? 3.808 8.484 -20.469 1.00 68.50 114 ASP A C 1
ATOM 897 O O . ASP A 1 114 ? 4.696 9.036 -21.109 1.00 68.50 114 ASP A O 1
ATOM 901 N N . MET A 1 115 ? 2.905 7.715 -21.082 1.00 63.97 115 MET A N 1
ATOM 902 C CA . MET A 1 115 ? 2.869 7.406 -22.528 1.00 63.97 115 MET A CA 1
ATOM 903 C C . MET A 1 115 ? 4.101 6.677 -23.092 1.00 63.97 115 MET A C 1
ATOM 905 O O . MET A 1 115 ? 3.996 6.037 -24.135 1.00 63.97 115 MET A O 1
ATOM 909 N N . THR A 1 116 ? 5.246 6.722 -22.414 1.00 63.50 116 THR A N 1
ATOM 910 C CA . THR A 1 116 ? 6.530 6.224 -22.912 1.00 63.50 116 THR A CA 1
ATOM 911 C C . THR A 1 116 ? 7.234 5.347 -21.881 1.00 63.50 116 THR A C 1
ATOM 913 O O . THR A 1 116 ? 7.839 4.345 -22.264 1.00 63.50 116 THR A O 1
ATOM 916 N N . TYR A 1 117 ? 7.120 5.645 -20.583 1.00 70.00 117 TYR A N 1
ATOM 917 C CA . TYR A 1 117 ? 7.705 4.835 -19.516 1.00 70.00 117 TYR A CA 1
ATOM 918 C C . TYR A 1 117 ? 6.795 4.740 -18.279 1.00 70.00 117 TYR A C 1
ATOM 920 O O . TYR A 1 117 ? 5.803 5.453 -18.123 1.00 70.00 117 TYR A O 1
ATOM 928 N N . ILE A 1 118 ? 7.102 3.775 -17.405 1.00 74.81 118 ILE A N 1
ATOM 929 C CA . ILE A 1 118 ? 6.508 3.691 -16.068 1.00 74.81 118 ILE A CA 1
ATOM 930 C C . ILE A 1 118 ? 7.482 4.359 -15.098 1.00 74.81 118 ILE A C 1
ATOM 932 O O . ILE A 1 118 ? 8.605 3.891 -14.897 1.00 74.81 118 ILE A O 1
ATOM 936 N N . ASN A 1 119 ? 7.036 5.458 -14.495 1.00 81.81 119 ASN A N 1
ATOM 937 C CA . ASN A 1 119 ? 7.739 6.124 -13.407 1.00 81.81 119 ASN A CA 1
ATOM 938 C C . ASN A 1 119 ? 7.282 5.554 -12.075 1.00 81.81 119 ASN A C 1
ATOM 940 O O . ASN A 1 119 ? 6.088 5.507 -11.784 1.00 81.81 119 ASN A O 1
ATOM 944 N N . HIS A 1 120 ? 8.241 5.187 -11.240 1.00 85.69 120 HIS A N 1
ATOM 945 C CA . HIS A 1 120 ? 8.022 4.748 -9.876 1.00 85.69 120 HIS A CA 1
ATOM 946 C C . HIS A 1 120 ? 8.395 5.884 -8.932 1.00 85.69 120 HIS A C 1
ATOM 948 O O . HIS A 1 120 ? 9.544 6.319 -8.874 1.00 85.69 120 HIS A O 1
ATOM 954 N N . THR A 1 121 ? 7.406 6.378 -8.194 1.00 88.56 121 THR A N 1
ATOM 955 C CA . THR A 1 121 ? 7.602 7.422 -7.186 1.00 88.56 121 THR A CA 1
ATOM 956 C C . THR A 1 121 ? 7.427 6.833 -5.797 1.00 88.56 121 THR A C 1
ATOM 958 O O . THR A 1 121 ? 6.371 6.279 -5.489 1.00 88.56 121 THR A O 1
ATOM 961 N N . ILE A 1 122 ? 8.450 6.974 -4.955 1.00 88.56 122 ILE A N 1
ATOM 962 C CA . ILE A 1 122 ? 8.360 6.712 -3.521 1.00 88.56 122 ILE A CA 1
ATOM 963 C C . ILE A 1 122 ? 7.820 7.966 -2.847 1.00 88.56 122 ILE A C 1
ATOM 965 O O . ILE A 1 122 ? 8.353 9.065 -3.004 1.00 88.56 122 ILE A O 1
ATOM 969 N N . TRP A 1 123 ? 6.780 7.759 -2.062 1.00 88.94 123 TRP A N 1
ATOM 970 C CA . TRP A 1 123 ? 6.104 8.739 -1.245 1.00 88.94 123 TRP A CA 1
ATOM 971 C C . TRP A 1 123 ? 6.297 8.397 0.218 1.00 88.94 123 TRP A C 1
ATOM 973 O O . TRP A 1 123 ? 6.194 7.234 0.606 1.00 88.94 123 TRP A O 1
ATOM 983 N N . ARG A 1 124 ? 6.521 9.418 1.034 1.00 88.38 124 ARG A N 1
ATOM 984 C CA . ARG A 1 124 ? 6.625 9.310 2.483 1.00 88.38 124 ARG A CA 1
ATOM 985 C C . ARG A 1 124 ? 5.551 10.161 3.135 1.00 88.38 124 ARG A C 1
ATOM 987 O O . ARG A 1 124 ? 5.319 11.296 2.725 1.00 88.38 124 ARG A O 1
ATOM 994 N N . LYS A 1 125 ? 4.902 9.618 4.156 1.00 84.25 125 LYS A N 1
ATOM 995 C CA . LYS A 1 125 ? 3.988 10.357 5.024 1.00 84.25 125 LYS A CA 1
ATOM 996 C C . LYS A 1 125 ? 4.692 10.623 6.349 1.00 84.25 125 LYS A C 1
ATOM 998 O O . LYS A 1 125 ? 5.061 9.675 7.043 1.00 84.25 125 LYS A O 1
ATOM 1003 N N . ASN A 1 126 ? 4.886 11.895 6.689 1.00 72.81 126 ASN A N 1
ATOM 1004 C CA . ASN A 1 126 ? 5.491 12.282 7.963 1.00 72.81 126 ASN A CA 1
ATOM 1005 C C . ASN A 1 126 ? 4.430 12.273 9.074 1.00 72.81 126 ASN A C 1
ATOM 1007 O O . ASN A 1 126 ? 3.293 12.686 8.853 1.00 72.81 126 ASN A O 1
ATOM 1011 N N . GLY A 1 127 ? 4.807 11.843 10.281 1.00 61.47 127 GLY A N 1
ATOM 1012 C CA . GLY A 1 127 ? 3.926 11.781 11.459 1.00 61.47 127 GLY A CA 1
ATOM 1013 C C . GLY A 1 127 ? 3.638 13.132 12.138 1.00 61.47 127 GLY A C 1
ATOM 1014 O O . GLY A 1 127 ? 3.403 13.160 13.340 1.00 61.47 127 GLY A O 1
ATOM 1015 N N . GLY A 1 128 ? 3.707 14.249 11.403 1.00 58.22 128 GLY A N 1
ATOM 1016 C CA . GLY A 1 128 ? 3.514 15.614 11.916 1.00 58.22 128 GLY A CA 1
ATOM 1017 C C . GLY A 1 128 ? 2.184 16.256 11.493 1.00 58.22 128 GLY A C 1
ATOM 1018 O O . GLY A 1 128 ? 1.381 15.650 10.789 1.00 58.22 128 GLY A O 1
ATOM 1019 N N . SER A 1 129 ? 1.961 17.514 11.893 1.00 48.91 129 SER A N 1
ATOM 1020 C CA . SER A 1 129 ? 0.707 18.270 11.675 1.00 48.91 129 SER A CA 1
ATOM 1021 C C . SER A 1 129 ? 0.297 18.450 10.206 1.00 48.91 129 SER A C 1
ATOM 1023 O O . SER A 1 129 ? -0.879 18.667 9.923 1.00 48.91 129 SER A O 1
ATOM 1025 N N . SER A 1 130 ? 1.238 18.315 9.268 1.00 53.75 130 SER A N 1
ATOM 1026 C CA . SER A 1 130 ? 0.948 18.145 7.845 1.00 53.75 130 SER A CA 1
ATOM 1027 C C . SER A 1 130 ? 1.016 16.658 7.511 1.00 53.75 130 SER A C 1
ATOM 1029 O O . SER A 1 130 ? 2.057 16.138 7.115 1.00 53.75 130 SER A O 1
ATOM 1031 N N . SER A 1 131 ? -0.100 15.954 7.682 1.00 63.88 131 SER A N 1
ATOM 1032 C CA . SER A 1 131 ? -0.264 14.529 7.359 1.00 63.88 131 SER A CA 1
ATOM 1033 C C . SER A 1 131 ? -0.254 14.245 5.845 1.00 63.88 131 SER A C 1
ATOM 1035 O O . SER A 1 131 ? -0.836 13.264 5.380 1.00 63.88 131 SER A O 1
ATOM 1037 N N . GLN A 1 132 ? 0.385 15.108 5.054 1.00 76.62 132 GLN A N 1
ATOM 1038 C CA . GLN A 1 132 ? 0.428 15.033 3.602 1.00 76.62 132 GLN A CA 1
ATOM 1039 C C . GLN A 1 132 ? 1.573 14.140 3.118 1.00 76.62 132 GLN A C 1
ATOM 1041 O O . GLN A 1 132 ? 2.630 14.028 3.741 1.00 76.62 132 GLN A O 1
ATOM 1046 N N . TRP A 1 133 ? 1.348 13.499 1.974 1.00 85.75 133 TRP A N 1
ATOM 1047 C CA . TRP A 1 133 ? 2.369 12.732 1.274 1.00 85.75 133 TRP A CA 1
ATOM 1048 C C . TRP A 1 133 ? 3.431 13.655 0.673 1.00 85.75 133 TRP A C 1
ATOM 1050 O O . TRP A 1 133 ? 3.101 14.627 -0.003 1.00 85.75 133 TRP A O 1
ATOM 1060 N N . GLN A 1 134 ? 4.700 13.308 0.863 1.00 87.38 134 GLN A N 1
ATOM 1061 C CA . GLN A 1 134 ? 5.849 13.987 0.272 1.00 87.38 134 GLN A CA 1
ATOM 1062 C C . GLN A 1 134 ? 6.596 13.041 -0.666 1.00 87.38 134 GLN A C 1
ATOM 1064 O O . GLN A 1 134 ? 6.805 11.871 -0.337 1.00 87.38 134 GLN A O 1
ATOM 1069 N N . LYS A 1 135 ? 6.998 13.537 -1.840 1.00 89.00 135 LYS A N 1
ATOM 1070 C CA . LYS A 1 135 ? 7.846 12.783 -2.770 1.00 89.00 135 LYS A CA 1
ATOM 1071 C C . LYS A 1 135 ? 9.232 12.614 -2.165 1.00 89.00 135 LYS A C 1
ATOM 1073 O O . LYS A 1 135 ? 9.860 13.588 -1.766 1.00 89.00 135 LYS A O 1
ATOM 1078 N N . GLU A 1 136 ? 9.707 11.379 -2.134 1.00 87.94 136 GLU A N 1
ATOM 1079 C CA . GLU A 1 136 ? 11.026 11.033 -1.613 1.00 87.94 136 GLU A CA 1
ATOM 1080 C C . GLU A 1 136 ? 12.015 10.734 -2.742 1.00 87.94 136 GLU A C 1
ATOM 1082 O O . GLU A 1 136 ? 13.129 11.249 -2.752 1.00 87.94 136 GLU A O 1
ATOM 1087 N N . LYS A 1 137 ? 11.614 9.898 -3.705 1.00 87.62 137 LYS A N 1
ATOM 1088 C CA . LYS A 1 137 ? 12.472 9.467 -4.815 1.00 87.62 137 LYS A CA 1
ATOM 1089 C C . LYS A 1 137 ? 11.624 9.139 -6.037 1.00 87.62 137 LYS A C 1
ATOM 1091 O O . LYS A 1 137 ? 10.529 8.604 -5.892 1.00 87.62 137 LYS A O 1
ATOM 1096 N N . ILE A 1 138 ? 12.152 9.414 -7.225 1.00 87.44 138 ILE A N 1
ATOM 1097 C CA . ILE A 1 138 ? 11.568 9.006 -8.507 1.00 87.44 138 ILE A CA 1
ATOM 1098 C C . ILE A 1 138 ? 12.621 8.197 -9.260 1.00 87.44 138 ILE A C 1
ATOM 1100 O O . ILE A 1 138 ? 13.791 8.576 -9.282 1.00 87.44 138 ILE A O 1
ATOM 1104 N N . PHE A 1 139 ? 12.220 7.075 -9.845 1.00 83.25 139 PHE A N 1
ATOM 1105 C CA . PHE A 1 139 ? 13.060 6.262 -10.721 1.00 83.25 139 PHE A CA 1
ATOM 1106 C C . PHE A 1 139 ? 12.194 5.487 -11.717 1.00 83.25 139 PHE A C 1
ATOM 1108 O O . PHE A 1 139 ? 11.002 5.290 -11.494 1.00 83.25 139 PHE A O 1
ATOM 1115 N N . SER A 1 140 ? 12.789 5.020 -12.807 1.00 78.25 140 SER A N 1
ATOM 1116 C CA . SER A 1 140 ? 12.155 4.111 -13.763 1.00 78.25 140 SER A CA 1
ATOM 1117 C C . SER A 1 140 ? 12.803 2.732 -13.648 1.00 78.25 140 SER A C 1
ATOM 1119 O O . SER A 1 140 ? 14.018 2.626 -13.488 1.00 78.25 140 SER A O 1
ATOM 1121 N N . LEU A 1 141 ? 11.993 1.668 -13.663 1.00 71.31 141 LEU A N 1
ATOM 1122 C CA . LEU A 1 141 ? 12.502 0.299 -13.506 1.00 71.31 141 LEU A CA 1
ATOM 1123 C C . LEU A 1 141 ? 13.061 -0.269 -14.819 1.00 71.31 141 LEU A C 1
ATOM 1125 O O . LEU A 1 141 ? 14.014 -1.036 -14.774 1.00 71.31 141 LEU A O 1
ATOM 1129 N N . SER A 1 142 ? 12.531 0.156 -15.972 1.00 59.62 142 SER A N 1
ATOM 1130 C CA . SER A 1 142 ? 13.118 0.035 -17.318 1.00 59.62 142 SER A CA 1
ATOM 1131 C C . SER A 1 142 ? 12.101 0.551 -18.355 1.00 59.62 142 SER A C 1
ATOM 1133 O O . SER A 1 142 ? 10.895 0.502 -18.093 1.00 59.62 142 SER A O 1
ATOM 1135 N N . PRO A 1 143 ? 12.517 1.013 -19.548 1.00 50.88 143 PRO A N 1
ATOM 1136 C CA . PRO A 1 143 ? 11.601 1.246 -20.661 1.00 50.88 143 PRO A CA 1
ATOM 1137 C C . PRO A 1 143 ? 10.972 -0.066 -21.167 1.00 50.88 143 PRO A C 1
ATOM 1139 O O . PRO A 1 143 ? 11.672 -1.016 -21.512 1.00 50.88 143 PRO A O 1
ATOM 1142 N N . GLY A 1 144 ? 9.641 -0.100 -21.273 1.00 53.66 144 GLY A N 1
ATOM 1143 C CA . GLY A 1 144 ? 8.917 -1.118 -22.046 1.00 53.66 144 GLY A CA 1
ATOM 1144 C C . GLY A 1 144 ? 8.616 -2.450 -21.352 1.00 53.66 144 GLY A C 1
ATOM 1145 O O . GLY A 1 144 ? 8.096 -3.350 -22.015 1.00 53.66 144 GLY A O 1
ATOM 1146 N N . SER A 1 145 ? 8.891 -2.609 -20.055 1.00 58.59 145 SER A N 1
ATOM 1147 C CA . SER A 1 145 ? 8.491 -3.819 -19.335 1.00 58.59 145 SER A CA 1
ATOM 1148 C C . SER A 1 145 ? 7.060 -3.707 -18.796 1.00 58.59 145 SER A C 1
ATOM 1150 O O . SER A 1 145 ? 6.704 -2.779 -18.072 1.00 58.59 145 SER A O 1
ATOM 1152 N N . TRP A 1 146 ? 6.216 -4.682 -19.147 1.00 62.78 146 TRP A N 1
ATOM 1153 C CA . TRP A 1 146 ? 4.900 -4.896 -18.528 1.00 62.78 146 TRP A CA 1
ATOM 1154 C C . TRP A 1 146 ? 5.067 -5.633 -17.193 1.00 62.78 146 TRP A C 1
ATOM 1156 O O . TRP A 1 146 ? 4.440 -6.666 -16.952 1.00 62.78 146 TRP A O 1
ATOM 1166 N N . ASP A 1 147 ? 5.977 -5.138 -16.356 1.00 70.12 147 ASP A N 1
ATOM 1167 C CA . ASP A 1 147 ? 6.242 -5.715 -15.046 1.00 70.12 147 ASP A CA 1
ATOM 1168 C C . ASP A 1 147 ? 5.128 -5.323 -14.097 1.00 70.12 147 ASP A C 1
ATOM 1170 O O . ASP A 1 147 ? 4.904 -4.142 -13.818 1.00 70.12 147 ASP A O 1
ATOM 1174 N N . MET A 1 148 ? 4.418 -6.320 -13.579 1.00 73.69 148 MET A N 1
ATOM 1175 C CA . MET A 1 148 ? 3.408 -6.052 -12.572 1.00 73.69 148 MET A CA 1
ATOM 1176 C C . MET A 1 148 ? 4.043 -6.110 -11.191 1.00 73.69 148 MET A C 1
ATOM 1178 O O . MET A 1 148 ? 4.513 -7.156 -10.738 1.00 73.69 148 MET A O 1
ATOM 1182 N N . LEU A 1 149 ? 4.007 -4.978 -10.498 1.00 78.88 149 LEU A N 1
ATOM 1183 C CA . LEU A 1 149 ? 4.410 -4.891 -9.105 1.00 78.88 149 LEU A CA 1
ATOM 1184 C C . LEU A 1 149 ? 3.417 -5.656 -8.224 1.00 78.88 149 LEU A C 1
ATOM 1186 O O . LEU A 1 149 ? 2.216 -5.388 -8.250 1.00 78.88 149 LEU A O 1
ATOM 1190 N N . ARG A 1 150 ? 3.923 -6.617 -7.448 1.00 79.25 150 ARG A N 1
ATOM 1191 C CA . ARG A 1 150 ? 3.117 -7.452 -6.546 1.00 79.25 150 ARG A CA 1
ATOM 1192 C C . ARG A 1 150 ? 3.095 -6.893 -5.130 1.00 79.25 150 ARG A C 1
ATOM 1194 O O . ARG A 1 150 ? 2.024 -6.698 -4.559 1.00 79.25 150 ARG A O 1
ATOM 1201 N N . CYS A 1 151 ? 4.278 -6.675 -4.569 1.00 81.06 151 CYS A N 1
ATOM 1202 C CA . CYS A 1 151 ? 4.4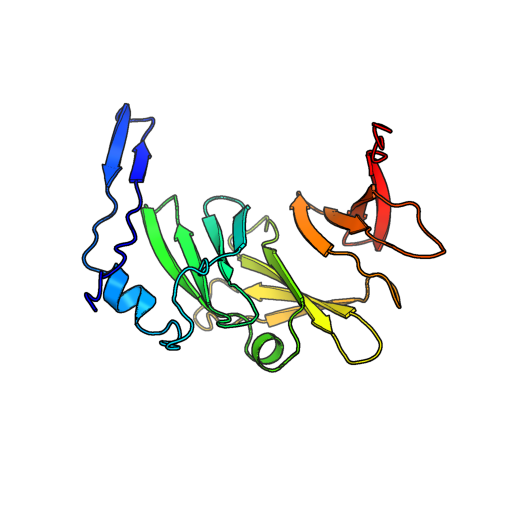85 -6.197 -3.206 1.00 81.06 151 CYS A CA 1
ATOM 1203 C C . CYS A 1 151 ? 5.939 -5.734 -3.019 1.00 81.06 151 CYS A C 1
ATOM 1205 O O . CYS A 1 151 ? 6.766 -5.865 -3.926 1.00 81.06 151 CYS A O 1
ATOM 1207 N N . SER A 1 152 ? 6.264 -5.243 -1.824 1.00 85.12 152 SER A N 1
ATOM 1208 C CA . SER A 1 152 ? 7.644 -5.080 -1.361 1.00 85.12 152 SER A CA 1
ATOM 1209 C C . SER A 1 152 ? 7.952 -6.013 -0.196 1.00 85.12 152 SER A C 1
ATOM 1211 O O . SER A 1 152 ? 7.066 -6.320 0.600 1.00 85.12 152 SER A O 1
ATOM 1213 N N . ILE A 1 153 ? 9.215 -6.411 -0.074 1.00 83.75 153 ILE A N 1
ATOM 1214 C CA . ILE A 1 153 ? 9.747 -7.224 1.021 1.00 83.75 153 ILE A CA 1
ATOM 1215 C C . ILE A 1 153 ? 11.065 -6.582 1.463 1.00 83.75 153 ILE A C 1
ATOM 1217 O O . ILE A 1 153 ? 12.076 -6.672 0.756 1.00 83.75 153 ILE A O 1
ATOM 1221 N N . GLY A 1 154 ? 11.057 -5.893 2.606 1.00 82.62 154 GLY A N 1
ATOM 1222 C CA . GLY A 1 154 ? 12.182 -5.073 3.049 1.00 82.62 154 GLY A CA 1
ATOM 1223 C C . GLY A 1 154 ? 12.616 -4.073 1.971 1.00 82.62 154 GLY A C 1
ATOM 1224 O O . GLY A 1 154 ? 11.825 -3.263 1.489 1.00 82.62 154 GLY A O 1
ATOM 1225 N N . LYS A 1 155 ? 13.882 -4.154 1.545 1.00 84.62 155 LYS A N 1
ATOM 1226 C CA . LYS A 1 155 ? 14.451 -3.279 0.504 1.00 84.62 155 LYS A CA 1
ATOM 1227 C C . LYS A 1 155 ? 14.196 -3.730 -0.941 1.00 84.62 155 LYS A C 1
ATOM 1229 O O . LYS A 1 155 ? 14.674 -3.080 -1.872 1.00 84.62 155 LYS A O 1
ATOM 1234 N N . TYR A 1 156 ? 13.479 -4.835 -1.136 1.00 86.44 156 TYR A N 1
ATOM 1235 C CA . TYR A 1 156 ? 13.243 -5.427 -2.449 1.00 86.44 156 TYR A CA 1
ATOM 1236 C C . TYR A 1 156 ? 11.796 -5.234 -2.909 1.00 86.44 156 TYR A C 1
ATOM 1238 O O . TYR A 1 156 ? 10.858 -5.403 -2.134 1.00 86.44 156 TYR A O 1
ATOM 1246 N N . LEU A 1 157 ? 11.606 -4.941 -4.192 1.00 86.81 157 LEU A N 1
ATOM 1247 C CA . LEU A 1 157 ? 10.312 -4.990 -4.871 1.00 86.81 157 LEU A CA 1
ATOM 1248 C C . LEU A 1 157 ? 10.139 -6.345 -5.537 1.00 86.81 157 LEU A C 1
ATOM 1250 O O . LEU A 1 157 ? 11.080 -6.836 -6.153 1.00 86.81 157 LEU A O 1
ATOM 1254 N N . LEU A 1 158 ? 8.946 -6.924 -5.454 1.00 86.75 158 LEU A N 1
ATOM 1255 C CA . LEU A 1 158 ? 8.608 -8.161 -6.143 1.00 86.75 158 LEU A CA 1
ATOM 1256 C C . LEU A 1 158 ? 7.827 -7.848 -7.423 1.00 86.75 158 LEU A C 1
ATOM 1258 O O . LEU A 1 158 ? 6.724 -7.296 -7.367 1.00 86.75 158 LEU A O 1
ATOM 1262 N N . LEU A 1 159 ? 8.398 -8.218 -8.566 1.00 83.81 159 LEU A N 1
ATOM 1263 C CA . LEU A 1 159 ? 7.855 -7.987 -9.900 1.00 83.81 159 LEU A CA 1
ATOM 1264 C C . LEU A 1 159 ? 7.505 -9.309 -10.575 1.00 83.81 159 LEU A C 1
ATOM 1266 O O . LEU A 1 159 ? 8.283 -10.263 -10.545 1.00 83.81 159 LEU A O 1
ATOM 1270 N N . ASP A 1 160 ? 6.347 -9.339 -11.217 1.00 77.81 160 ASP A N 1
ATOM 1271 C CA . ASP A 1 160 ? 5.944 -10.412 -12.116 1.00 77.81 160 ASP A CA 1
ATOM 1272 C C . ASP A 1 160 ? 6.186 -9.957 -13.560 1.00 77.81 160 ASP A C 1
ATOM 1274 O O . ASP A 1 160 ? 5.524 -9.036 -14.050 1.00 77.81 160 ASP A O 1
ATOM 1278 N N . HIS A 1 161 ? 7.187 -10.559 -14.202 1.00 75.06 161 HIS A N 1
ATOM 1279 C CA . HIS A 1 161 ? 7.605 -10.222 -15.556 1.00 75.06 161 HIS A CA 1
ATOM 1280 C C . HIS A 1 161 ? 6.817 -11.065 -16.556 1.00 75.06 161 HIS A C 1
ATOM 1282 O O . HIS A 1 161 ? 7.066 -12.266 -16.695 1.00 75.06 161 HIS A O 1
ATOM 1288 N N . PHE A 1 162 ? 5.868 -10.449 -17.265 1.00 61.75 162 PHE A N 1
ATOM 1289 C CA . PHE A 1 162 ? 4.970 -11.172 -18.173 1.00 61.75 162 PHE A CA 1
ATOM 1290 C C . PHE A 1 162 ? 5.481 -11.274 -19.611 1.00 61.75 162 PHE A C 1
ATOM 1292 O O . PHE A 1 162 ? 5.119 -12.232 -20.302 1.00 61.75 162 PHE A O 1
ATOM 1299 N N . ARG A 1 163 ? 6.288 -10.307 -20.078 1.00 55.66 163 ARG A N 1
ATOM 1300 C CA . ARG A 1 163 ? 6.855 -10.304 -21.436 1.00 55.66 163 ARG A CA 1
ATOM 1301 C C . ARG A 1 163 ? 7.839 -9.148 -21.663 1.00 55.66 163 ARG A C 1
ATOM 1303 O O . ARG A 1 163 ? 7.428 -7.990 -21.679 1.00 55.66 163 ARG A O 1
ATOM 1310 N N . SER A 1 164 ? 9.085 -9.467 -21.992 1.00 54.75 164 SER A N 1
ATOM 1311 C CA . SER A 1 164 ? 9.958 -8.639 -22.829 1.00 54.75 164 SER A CA 1
ATOM 1312 C C . SER A 1 164 ? 10.833 -9.543 -23.704 1.00 54.75 164 SER A C 1
ATOM 1314 O O . SER A 1 164 ? 10.885 -10.757 -23.512 1.00 54.75 164 SER A O 1
ATOM 1316 N N . SER A 1 165 ? 11.503 -8.965 -24.700 1.00 55.75 165 SER A N 1
ATOM 1317 C CA . SER A 1 165 ? 12.509 -9.662 -25.510 1.00 55.75 165 SER A CA 1
ATOM 1318 C C . SER A 1 165 ? 13.847 -9.855 -24.783 1.00 55.75 165 SER A C 1
ATOM 1320 O O . SER A 1 165 ? 14.719 -10.537 -25.312 1.00 55.75 165 SER A O 1
ATOM 1322 N N . SER A 1 166 ? 14.038 -9.231 -23.614 1.00 59.75 166 SER A N 1
ATOM 1323 C CA . SER A 1 166 ? 15.318 -9.163 -22.895 1.00 59.75 166 SER A CA 1
ATOM 1324 C C . SER A 1 166 ? 15.360 -9.968 -21.594 1.00 59.75 166 SER A C 1
ATOM 1326 O O . SER A 1 166 ? 16.453 -10.309 -21.146 1.00 59.75 166 SER A O 1
ATOM 1328 N N . LEU A 1 167 ? 14.208 -10.287 -20.993 1.00 62.56 167 LEU A N 1
ATOM 1329 C CA . LEU A 1 167 ? 14.108 -11.071 -19.763 1.00 62.56 167 LEU A CA 1
ATOM 1330 C C . LEU A 1 167 ? 13.180 -12.274 -19.960 1.00 62.56 167 LEU A C 1
ATOM 1332 O O . LEU A 1 167 ? 12.142 -12.192 -20.615 1.00 62.56 167 LEU A O 1
ATOM 1336 N N . GLU A 1 168 ? 13.539 -13.404 -19.353 1.00 68.06 168 GLU A N 1
ATOM 1337 C CA . GLU A 1 168 ? 12.626 -14.541 -19.284 1.00 68.06 168 GLU A CA 1
ATOM 1338 C C . GLU A 1 168 ? 11.408 -14.217 -18.413 1.00 68.06 168 GLU A C 1
ATOM 1340 O O . GLU A 1 168 ? 11.493 -13.511 -17.410 1.00 68.06 168 GLU A O 1
ATOM 1345 N N . LYS A 1 169 ? 10.262 -14.810 -18.750 1.00 74.44 169 LYS A N 1
ATOM 1346 C CA . LYS A 1 169 ? 9.075 -14.761 -17.893 1.00 74.44 169 LYS A CA 1
ATOM 1347 C C . LYS A 1 169 ? 9.398 -15.341 -16.510 1.00 74.44 169 LYS A C 1
ATOM 1349 O O . LYS A 1 169 ? 10.038 -16.396 -16.384 1.00 74.44 169 LYS A O 1
ATOM 1354 N N . GLY A 1 170 ? 8.943 -14.668 -15.459 1.00 77.75 170 GLY A N 1
ATOM 1355 C CA . GLY A 1 170 ? 9.166 -15.133 -14.096 1.00 77.75 170 GLY A CA 1
ATOM 1356 C C . GLY A 1 170 ? 9.015 -14.058 -13.034 1.00 77.75 170 GLY A C 1
ATOM 1357 O O . GLY A 1 170 ? 8.673 -12.912 -13.311 1.00 77.75 170 GLY A O 1
ATOM 1358 N N . LEU A 1 171 ? 9.291 -14.471 -11.801 1.00 81.44 171 LEU A N 1
ATOM 1359 C CA . LEU A 1 171 ? 9.233 -13.612 -10.629 1.00 81.44 171 LEU A CA 1
ATOM 136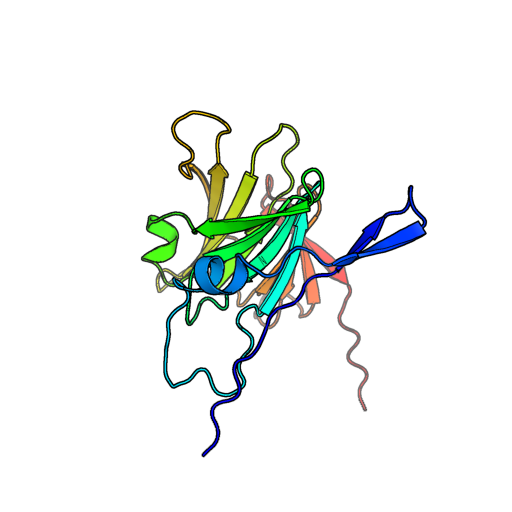0 C C . LEU A 1 171 ? 10.624 -13.044 -10.346 1.00 81.44 171 LEU A C 1
ATOM 1362 O O . LEU A 1 171 ? 11.591 -13.804 -10.224 1.00 81.44 171 LEU A O 1
ATOM 1366 N N . TYR A 1 172 ? 10.712 -11.727 -10.209 1.00 84.06 172 TYR A N 1
ATOM 1367 C CA . TYR A 1 172 ? 11.957 -11.002 -9.985 1.00 84.06 172 TYR A CA 1
ATOM 1368 C C . TYR A 1 172 ? 11.880 -10.171 -8.712 1.00 84.06 172 TYR A C 1
ATOM 1370 O O . TYR A 1 172 ? 10.842 -9.600 -8.389 1.00 84.06 172 TYR A O 1
ATOM 1378 N N . THR A 1 173 ? 12.998 -10.081 -8.003 1.00 87.12 173 THR A N 1
ATOM 1379 C CA . THR A 1 173 ? 13.225 -9.063 -6.987 1.00 87.12 173 THR A CA 1
ATOM 1380 C C . THR A 1 173 ? 14.058 -7.935 -7.565 1.00 87.12 173 THR A C 1
ATOM 1382 O O . THR A 1 173 ? 15.019 -8.177 -8.295 1.00 87.12 173 THR A O 1
ATOM 1385 N N . VAL A 1 174 ? 13.707 -6.702 -7.214 1.00 86.00 174 VAL A N 1
ATOM 1386 C CA . VAL A 1 174 ? 14.498 -5.515 -7.541 1.00 86.00 174 VAL A CA 1
ATOM 1387 C C . VAL A 1 174 ? 14.912 -4.818 -6.267 1.00 86.00 174 VAL A C 1
ATOM 1389 O O . VAL A 1 174 ? 14.066 -4.469 -5.450 1.00 86.00 174 VAL A O 1
ATOM 1392 N N . ASP A 1 175 ? 16.210 -4.621 -6.086 1.00 86.56 175 ASP A N 1
ATOM 1393 C CA . ASP A 1 175 ? 16.734 -3.829 -4.975 1.00 86.56 175 ASP A CA 1
ATOM 1394 C C . ASP A 1 175 ? 16.431 -2.338 -5.223 1.00 86.56 175 ASP A C 1
ATOM 1396 O O . ASP A 1 175 ? 16.808 -1.790 -6.255 1.00 86.56 175 ASP A O 1
ATOM 1400 N N . MET A 1 176 ? 15.720 -1.673 -4.308 1.00 81.19 176 MET A N 1
ATOM 1401 C CA . MET A 1 176 ? 15.260 -0.285 -4.506 1.00 81.19 176 MET A CA 1
ATOM 1402 C C . MET A 1 176 ? 16.385 0.766 -4.506 1.00 81.19 176 MET A C 1
ATOM 1404 O O . MET A 1 176 ? 16.187 1.905 -4.952 1.00 81.19 176 MET A O 1
ATOM 1408 N N . GLU A 1 177 ? 17.558 0.420 -3.977 1.00 82.50 177 GLU A N 1
ATOM 1409 C CA . GLU A 1 177 ? 18.713 1.315 -3.935 1.00 82.50 177 GLU A CA 1
ATOM 1410 C C . GLU A 1 177 ? 19.507 1.214 -5.230 1.00 82.50 177 GLU A C 1
ATOM 1412 O O . GLU A 1 177 ? 19.782 2.232 -5.864 1.00 82.50 177 GLU A O 1
ATOM 1417 N N . THR A 1 178 ? 19.818 -0.017 -5.633 1.00 84.50 178 THR A N 1
ATOM 1418 C CA . THR A 1 178 ? 20.687 -0.313 -6.779 1.00 84.50 178 THR A CA 1
ATOM 1419 C C . THR A 1 178 ? 19.935 -0.509 -8.094 1.00 84.50 178 THR A C 1
ATOM 1421 O O . THR A 1 178 ? 20.558 -0.473 -9.149 1.00 84.50 178 THR A O 1
ATOM 1424 N N . LEU A 1 179 ? 18.615 -0.720 -8.044 1.00 82.06 179 LEU A N 1
ATOM 1425 C CA . LEU A 1 179 ? 17.740 -1.063 -9.177 1.00 82.06 179 LEU A CA 1
ATOM 1426 C C . LEU A 1 179 ? 18.142 -2.354 -9.913 1.00 82.06 179 LEU A C 1
ATOM 1428 O O . LEU A 1 179 ? 17.727 -2.605 -11.044 1.00 82.06 179 LEU A O 1
ATOM 1432 N N . ASN A 1 180 ? 18.925 -3.210 -9.254 1.00 82.88 180 ASN A N 1
ATOM 1433 C CA . ASN A 1 180 ? 19.363 -4.481 -9.811 1.00 82.88 180 ASN A CA 1
ATOM 1434 C C . ASN A 1 180 ? 18.261 -5.540 -9.725 1.00 82.88 180 ASN A C 1
ATOM 1436 O O . ASN A 1 180 ? 17.662 -5.740 -8.667 1.00 82.88 180 ASN A O 1
ATOM 1440 N N . HIS A 1 181 ? 18.065 -6.267 -10.826 1.00 81.12 181 HIS A N 1
ATOM 1441 C CA . HIS A 1 181 ? 17.091 -7.348 -10.944 1.00 81.12 181 HIS A CA 1
ATOM 1442 C C . HIS A 1 181 ? 17.724 -8.695 -10.580 1.00 81.12 181 HIS A C 1
ATOM 1444 O O . HIS A 1 181 ? 18.795 -9.048 -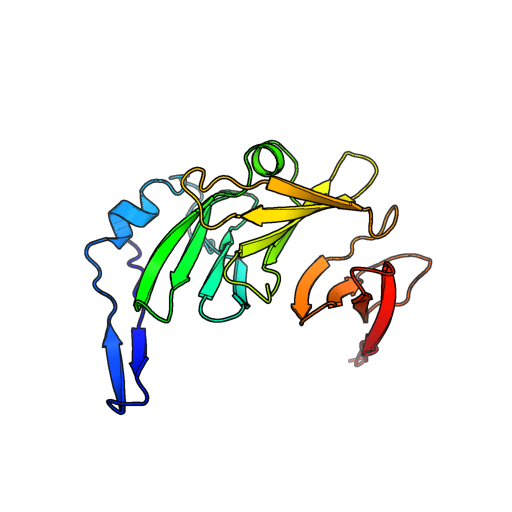11.075 1.00 81.12 181 HIS A O 1
ATOM 1450 N N . LYS A 1 182 ? 17.031 -9.492 -9.768 1.00 84.94 182 LYS A N 1
ATOM 1451 C CA . LYS A 1 182 ? 17.393 -10.880 -9.477 1.00 84.94 182 LYS A CA 1
ATOM 1452 C C . LYS A 1 182 ? 16.177 -11.775 -9.651 1.00 84.94 182 LYS A C 1
ATOM 1454 O O . LYS A 1 182 ? 15.109 -11.498 -9.121 1.00 84.94 182 LYS A O 1
ATOM 1459 N N . ARG A 1 183 ? 16.326 -12.874 -10.383 1.00 82.62 183 ARG A N 1
ATOM 1460 C CA . ARG A 1 183 ? 15.246 -13.853 -10.539 1.00 82.62 183 ARG A CA 1
ATOM 1461 C C . ARG A 1 183 ? 15.063 -14.638 -9.239 1.00 82.62 183 ARG A C 1
ATOM 1463 O O . ARG A 1 183 ? 16.043 -15.123 -8.677 1.00 82.62 183 ARG A O 1
ATOM 1470 N N . VAL A 1 184 ? 13.820 -14.765 -8.781 1.00 80.56 184 VAL A N 1
ATOM 1471 C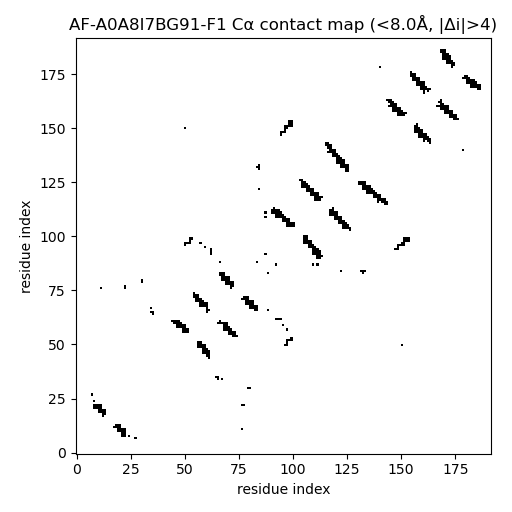 CA . VAL A 1 184 ? 13.452 -15.539 -7.583 1.00 80.56 184 VAL A CA 1
ATOM 1472 C C . VAL A 1 184 ? 13.082 -16.966 -7.967 1.00 80.56 184 VAL A C 1
ATOM 1474 O O . VAL A 1 184 ? 13.635 -17.910 -7.414 1.00 80.56 184 VAL A O 1
ATOM 1477 N N . CYS A 1 185 ? 12.193 -17.120 -8.953 1.00 66.50 185 CYS A N 1
ATOM 1478 C CA . CYS A 1 185 ? 11.742 -18.418 -9.453 1.00 66.50 185 CYS A CA 1
ATOM 1479 C C . CYS A 1 185 ? 11.638 -18.397 -10.984 1.00 66.50 185 CYS A C 1
ATOM 1481 O O . CYS A 1 185 ? 11.163 -17.422 -11.574 1.00 66.50 185 CYS A O 1
ATOM 1483 N N . ALA A 1 186 ? 12.027 -19.498 -11.630 1.00 56.88 186 ALA A N 1
ATOM 1484 C CA . ALA A 1 186 ? 11.617 -19.777 -13.002 1.00 56.88 186 ALA A CA 1
ATOM 1485 C C . ALA A 1 186 ? 10.168 -20.278 -12.979 1.00 56.88 186 ALA A C 1
ATOM 1487 O O . ALA A 1 186 ? 9.841 -21.165 -12.190 1.00 56.88 186 ALA A O 1
ATOM 1488 N N . SER A 1 187 ? 9.281 -19.724 -13.811 1.00 49.91 187 SER A N 1
ATOM 1489 C CA . SER A 1 187 ? 7.960 -20.334 -13.972 1.00 49.91 187 SER A CA 1
ATOM 1490 C C . SER A 1 187 ? 8.150 -21.673 -14.684 1.00 49.91 187 SER A C 1
ATOM 1492 O O . SER A 1 187 ? 8.425 -21.697 -15.888 1.00 49.91 187 SER A O 1
ATOM 1494 N N . VAL A 1 188 ? 8.027 -22.781 -13.955 1.00 43.22 188 VAL A N 1
ATOM 1495 C CA . VAL A 1 188 ? 7.925 -24.106 -14.567 1.00 43.22 188 VAL A CA 1
ATOM 1496 C C . VAL A 1 188 ? 6.582 -24.130 -15.290 1.00 43.22 188 VAL A C 1
ATOM 1498 O O . VAL A 1 188 ? 5.532 -24.216 -14.658 1.00 43.22 188 VAL A O 1
ATOM 1501 N N . HIS A 1 189 ? 6.596 -23.975 -16.612 1.00 46.72 189 HIS A N 1
ATOM 1502 C CA . HIS A 1 189 ? 5.410 -24.273 -17.403 1.00 46.72 189 HIS A CA 1
ATOM 1503 C C . HIS A 1 189 ? 5.287 -25.795 -17.417 1.00 46.72 189 HIS A C 1
ATOM 1505 O O . HIS A 1 189 ? 6.038 -26.474 -18.111 1.00 46.72 189 HIS A O 1
ATOM 1511 N N . GLY A 1 190 ? 4.372 -26.330 -16.607 1.00 38.78 190 GLY A N 1
ATOM 1512 C CA . GLY A 1 190 ? 3.854 -27.671 -16.825 1.00 38.78 190 GLY A CA 1
ATOM 1513 C C . GLY A 1 190 ? 3.113 -27.660 -18.155 1.00 38.78 190 GLY A C 1
ATOM 1514 O O . GLY A 1 190 ? 2.038 -27.076 -18.262 1.00 38.78 190 GLY A O 1
ATOM 1515 N N . SER A 1 191 ? 3.736 -28.235 -19.175 1.00 35.47 191 SER A N 1
ATOM 1516 C CA . SER A 1 191 ? 3.087 -28.628 -20.417 1.00 35.47 191 SER A CA 1
ATOM 1517 C C . SER A 1 191 ? 2.090 -29.743 -20.099 1.00 35.47 191 SER A C 1
ATOM 1519 O O . SER A 1 191 ? 2.505 -30.878 -19.851 1.00 35.47 191 SER A O 1
ATOM 1521 N N . GLY A 1 192 ? 0.807 -29.395 -20.040 1.00 31.08 192 GLY A N 1
ATOM 1522 C CA . GLY A 1 192 ? -0.311 -30.325 -20.186 1.00 31.08 192 GLY A CA 1
ATOM 1523 C C . GLY A 1 192 ? -0.949 -30.124 -21.548 1.00 31.08 192 GLY A C 1
ATOM 1524 O O . GLY A 1 192 ? -1.022 -28.946 -21.969 1.00 31.08 192 GLY A O 1
#

Foldseek 3Di:
DDDDDDQDWDWDQDPVVRDIDTDDRPCPCVQCVPFDPDPVPPPDDQAPDWDDAPQKIWGQGPLVGAQWIWMARNVVRDIHIDGDAPVLNVFQWDDKEWAHDPPDKTWMWIWGDDPWFTKIWIWIQDPDPPRHIDTDDIDGLDTPWPWYFDYDDHQWTWTQGDDDPPDAGAIWIARNVPSDIDGDDDPPPPDD

Nearest PDB structures (foldseek):
  6g82-assembly1_A  TM=6.003E-01  e=3.369E-03  Homo sapiens
  1v04-assembly1_A  TM=5.798E-01  e=5.161E-03  Homo sapiens
  6gmu-assembly1_A  TM=5.686E-01  e=8.794E-03  Homo sapiens
  7wb4-assembly1_E  TM=4.294E-01  e=1.224E-03  Xenopus laevis
  7fik-assembly1_E  TM=4.585E-01  e=6.387E-03  Xenopus laevis

Solvent-accessible surface area (backbone atoms only — not comparable to full-atom values): 11703 Å² total; per-residue (Å²): 137,86,86,78,84,83,78,84,83,51,73,47,77,38,82,92,77,73,40,77,41,74,52,81,65,87,52,53,64,68,72,45,65,80,56,73,84,50,91,78,58,81,86,63,70,72,45,80,47,74,50,76,47,87,63,32,41,36,35,40,38,32,70,91,70,40,66,52,24,47,32,35,37,64,86,77,68,41,77,48,78,44,70,59,48,69,72,59,68,78,42,53,55,77,40,72,34,66,40,66,49,96,72,90,33,55,30,35,39,37,31,30,52,66,98,70,41,47,42,36,35,35,31,37,29,52,90,53,98,65,73,51,69,40,84,73,48,77,50,64,90,54,79,76,62,63,55,44,68,72,42,51,58,77,68,27,37,36,31,42,35,73,57,53,98,85,53,77,58,28,38,29,36,28,36,74,87,79,65,49,78,40,80,75,46,77,68,80,76,78,86,125

Secondary structure (DSSP, 8-state):
---PPPPP--EEEETTTTEEEEPPGGGHHHHHTTS---TT-TT--SEEEEEEETTEEEEEE-TTT--EEEEEETTTTEEEEEEPPHHHHTSEEEEEEEE--SSS-EEEEEEEE-SS-EEEEEEEE-SSS---EEEEEEEES-TT--EEEEEEETTEEEEEE---SSS-SEEEEEETTT--EEEEEE------

Sequence (192 aa):
MVQCEAKIVAFVFSTSTGQWRAIPSQGWADLLAGFVASSTWRGRALFYGRQCTGDYFYWMPNIQYDMKMLVLDTLRMEFSIAELPAEARNSLCVCITMLETGEGGHRMLVGTYDMTYINHTIWRKNGGSSSQWQKEKIFSLSPGSWDMLRCSIGKYLLLDHFRSSSLEKGLYTVDMETLNHKRVCASVHGSG

pLDDT: mean 73.04, std 13.86, range [31.08, 89.25]

Mean predicted aligned error: 11.12 Å

Organism: Hordeum vulgare subsp. vulgare (NCBI:txid112509)